Protein AF-A0A382HC73-F1 (afdb_monomer)

InterPro domains:
  IPR001694 NADH:ubiquinone oxidoreductase, subunit 1/F420H2 oxidoreductase subunit H [PF00146] (91-223)
  IPR001694 NADH:ubiquinone oxidoreductase, subunit 1/F420H2 oxidoreductase subunit H [PTHR11432] (95-223)
  IPR018086 NADH:ubiquinone oxidoreductase, subunit 1, conserved site [PS00667] (124-139)

Mean predicted aligned error: 10.86 Å

Foldseek 3Di:
DDPPDPPDDPVVVVVVVVVVVVVVVVCCVPPVVVVVVVVQVVDQADQFPNDGDRVVVVVVCVVPVVSCVRVVVVVCLDLVNLCCPPPFDVVVVVVVLVCVQVVQQVVQVVVVHQGQAPCPPHGNSCVSVVVVVVVVPDDDDADPPFQVVLLVVLVVLVSVLVRQLSQLDAPDVSSHNDDDPPSVVSNVVSLVCVLVSLQSNLVRNVDDVSNVVSVVVSVVSVD

pLDDT: mean 86.45, std 8.88, range [40.38, 97.25]

Sequence (223 aa):
MSVIAPKFRLSYLVKGITDNIFWIIVLLTLIGIPAIQIVLIYIDFPVIDGEIWNPFRVFDAMTHPERALPLVKNFMQTDLFKIVAFPGFGFAALIAAGTIFVERKLLAKLQLRVGPFYCGKVEGILQLMSDGLKLISKEIIIPAKADKPLFWAAPVLFAATAAAFVALIPVAPGMVIADIDLGLLAVFAVIGFFPIITIVSAWSANSKFPFIGGIRALYQMVS

Radius of gyration: 26.39 Å; Cα contacts (8 Å, |Δi|>4): 170; chains: 1; bounding box: 63×61×58 Å

Nearest PDB structures (foldseek):
  8qby-assembly1_H  TM=9.012E-01  e=8.092E-08  Paracoccus denitrificans PD1222
  7arb-assembly1_H  TM=9.074E-01  e=1.013E-07  Arabidopsis thaliana
  7zmb-assembly1_1  TM=9.086E-01  e=2.627E-07  Thermochaetoides thermophila DSM 1495
  7p7l-assembly1_H  TM=8.973E-01  e=4.603E-07  Escherichia coli BL21(DE3)
  7z7t-assembly1_H  TM=8.555E-01  e=3.478E-07  Escherichia coli str. K-12 substr. MC4100

Organism: NCBI:txid408172

Secondary structure (DSSP, 8-state):
---------HHHHHHHHHHHHHHHHHHIIIIIHHHHHHHHHHSPPPEETTEE--HHHHHHHHH-HHHHHHHHHHHHHSHHHHHHTSSSHHHHHHHHHHHHHHHHHHHHHHTTS--S-STTSSTTTTHHHHHHHHHHTS-----TTS-HHHHHHHHHHHHHHHHHHHHT---BTTB-SS--TTHHHHHHHHHTHHHHHHHHHHHHT-SHHHHHHHHHHHHHHH-

Solvent-accessible surface area (backbone atoms only — not comparable to full-atom values): 12559 Å² total; per-residue (Å²): 133,86,80,76,73,75,81,88,49,70,67,59,54,51,50,50,51,52,52,49,52,50,51,50,52,49,46,40,59,72,46,46,50,56,52,50,54,58,52,57,74,76,52,86,60,63,67,59,96,91,37,75,53,45,71,70,52,55,54,49,21,73,78,36,65,79,67,33,49,65,57,52,52,52,49,55,68,33,68,68,37,17,46,50,46,54,67,14,49,46,40,52,50,52,48,52,53,50,49,55,56,50,49,48,39,51,55,19,55,76,67,78,43,83,40,70,43,77,42,59,79,60,67,14,67,42,42,62,61,50,53,51,53,52,60,70,69,48,85,87,86,73,63,92,73,26,44,61,72,48,49,61,42,31,64,50,51,54,52,50,44,54,42,56,46,43,28,53,49,70,78,48,94,92,41,48,69,52,87,52,101,56,43,70,61,51,46,55,56,46,58,64,46,54,47,57,48,45,40,50,36,18,53,16,55,59,43,73,67,51,33,56,51,20,53,53,50,32,52,64,70,74,103

Structure (mmCIF, N/CA/C/O backbone):
data_AF-A0A382HC73-F1
#
_entry.id   AF-A0A382HC73-F1
#
loop_
_atom_site.group_PDB
_atom_site.id
_atom_site.type_symbol
_atom_site.label_atom_id
_atom_site.label_alt_id
_atom_site.label_comp_id
_atom_site.label_asym_id
_atom_site.label_entity_id
_atom_site.label_seq_id
_atom_site.pdbx_PDB_ins_code
_atom_site.Cartn_x
_atom_site.Cartn_y
_atom_site.Cartn_z
_atom_site.occupancy
_atom_site.B_iso_or_equiv
_atom_site.auth_seq_id
_atom_site.auth_comp_id
_atom_site.auth_asym_id
_atom_site.auth_atom_id
_atom_site.pdbx_PDB_model_num
ATOM 1 N N . MET A 1 1 ? -9.411 34.118 -35.728 1.00 40.38 1 MET A N 1
ATOM 2 C CA . MET A 1 1 ? -10.771 34.629 -35.456 1.00 40.38 1 MET A CA 1
ATOM 3 C C . MET A 1 1 ? -10.984 34.510 -33.951 1.00 40.38 1 MET A C 1
ATOM 5 O O . MET A 1 1 ? -11.055 33.399 -33.448 1.00 40.38 1 MET A O 1
ATOM 9 N N . SER A 1 2 ? -10.874 35.625 -33.223 1.00 42.06 2 SER A N 1
ATOM 10 C CA . SER A 1 2 ? -10.899 35.651 -31.753 1.00 42.06 2 SER A CA 1
ATOM 11 C C . SER A 1 2 ? -12.294 35.272 -31.260 1.00 42.06 2 SER A C 1
ATOM 13 O O . SER A 1 2 ? -13.257 35.990 -31.529 1.00 42.06 2 SER A O 1
ATOM 15 N N . VAL A 1 3 ? -12.411 34.127 -30.587 1.00 55.25 3 VAL A N 1
ATOM 16 C CA . VAL A 1 3 ? -13.634 33.739 -29.881 1.00 55.25 3 VAL A CA 1
ATOM 17 C C . VAL A 1 3 ? -13.715 34.639 -28.654 1.00 55.25 3 VAL A C 1
ATOM 19 O O . VAL A 1 3 ? -13.064 34.397 -27.642 1.00 55.25 3 VAL A O 1
ATOM 22 N N . ILE A 1 4 ? -14.454 35.740 -28.784 1.00 55.69 4 ILE A N 1
ATOM 23 C CA . ILE A 1 4 ? -14.758 36.654 -27.685 1.00 55.69 4 ILE A CA 1
ATOM 24 C C . ILE A 1 4 ? -15.459 35.823 -26.610 1.00 55.69 4 ILE A C 1
ATOM 26 O O . ILE A 1 4 ? -16.603 35.408 -26.794 1.00 55.69 4 ILE A O 1
ATOM 30 N N . ALA A 1 5 ? -14.766 35.559 -25.500 1.00 60.91 5 ALA A N 1
ATOM 31 C CA . ALA A 1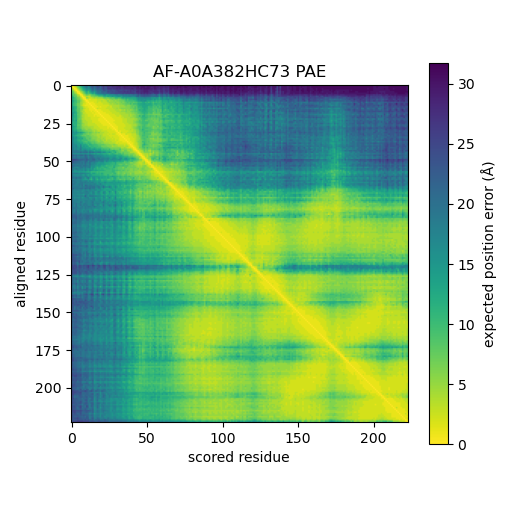 5 ? -15.388 34.976 -24.322 1.00 60.91 5 ALA A CA 1
ATOM 32 C C . ALA A 1 5 ? -16.596 35.855 -23.949 1.00 60.91 5 ALA A C 1
ATOM 34 O O . ALA A 1 5 ? -16.440 37.080 -23.847 1.00 60.91 5 ALA A O 1
ATOM 35 N N . PRO A 1 6 ? -17.807 35.288 -23.802 1.00 66.56 6 PRO A N 1
ATOM 36 C CA . PRO A 1 6 ? -18.981 36.077 -23.463 1.00 66.56 6 PRO A CA 1
ATOM 37 C C . PRO A 1 6 ? -18.686 36.849 -22.175 1.00 66.56 6 PRO A C 1
ATOM 39 O O . PRO A 1 6 ? -18.211 36.268 -21.201 1.00 66.56 6 PRO A O 1
ATOM 42 N N . LYS A 1 7 ? -18.910 38.174 -22.188 1.00 65.62 7 LYS A N 1
ATOM 43 C CA . LYS A 1 7 ? -18.673 39.054 -21.031 1.00 65.62 7 LYS A CA 1
ATOM 44 C C . LYS A 1 7 ? -19.305 38.416 -19.790 1.00 65.62 7 LYS A C 1
ATOM 46 O O . LYS A 1 7 ? -20.532 38.348 -19.710 1.00 65.62 7 LYS A O 1
ATOM 51 N N . PHE A 1 8 ? -18.481 37.948 -18.852 1.00 70.56 8 PHE A N 1
ATOM 52 C CA . PHE A 1 8 ? -18.941 37.339 -17.607 1.00 70.56 8 PHE A CA 1
ATOM 53 C C . PHE A 1 8 ? -19.836 38.337 -16.867 1.00 70.56 8 PHE A C 1
ATOM 55 O O . PHE A 1 8 ? -19.388 39.417 -16.482 1.00 70.56 8 PHE A O 1
ATOM 62 N N . ARG A 1 9 ? -21.119 38.001 -16.705 1.00 80.75 9 ARG A N 1
ATOM 63 C CA . ARG A 1 9 ? -22.052 38.788 -15.894 1.00 80.75 9 ARG A CA 1
ATOM 64 C C . ARG A 1 9 ? -22.435 37.970 -14.675 1.00 80.75 9 ARG A C 1
ATOM 66 O O . ARG A 1 9 ? -23.037 36.908 -14.816 1.00 80.75 9 ARG A O 1
ATOM 73 N N . LEU A 1 10 ? -22.150 38.515 -13.494 1.00 80.38 10 LEU A N 1
ATOM 74 C CA . LEU A 1 10 ? -22.467 37.900 -12.202 1.00 80.38 10 LEU A CA 1
ATOM 75 C C . LEU A 1 10 ? -23.941 37.466 -12.114 1.00 80.38 10 LEU A C 1
ATOM 77 O O . LEU A 1 10 ? -24.240 36.395 -11.608 1.00 80.38 10 LEU A O 1
ATOM 81 N N . SER A 1 11 ? -24.854 38.251 -12.692 1.00 83.25 11 SER A N 1
ATOM 82 C CA . SER A 1 11 ? -26.288 37.943 -12.720 1.00 83.25 11 SER A CA 1
ATOM 83 C C . SER A 1 11 ? -26.624 36.617 -13.423 1.00 83.25 11 SER A C 1
ATOM 85 O O . SER A 1 11 ? -27.464 35.873 -12.922 1.00 83.25 11 SER A O 1
ATOM 87 N N . TYR A 1 12 ? -25.947 36.269 -14.526 1.00 85.56 12 TYR A N 1
ATOM 88 C CA . TYR A 1 12 ? -26.179 34.990 -15.211 1.00 85.56 12 TYR A CA 1
ATOM 89 C C . TYR A 1 12 ? -25.604 33.805 -14.433 1.00 85.56 12 TYR A C 1
ATOM 91 O O . TYR A 1 12 ? -26.227 32.748 -14.406 1.00 85.56 12 TYR A O 1
ATOM 99 N N . LEU A 1 13 ? -24.460 33.988 -13.763 1.00 83.81 13 LEU A N 1
ATOM 100 C CA . LEU A 1 13 ? -23.900 32.976 -12.865 1.00 83.81 13 LEU A CA 1
ATOM 101 C C . LEU A 1 13 ? -24.862 32.700 -11.701 1.00 83.81 13 LEU A C 1
ATOM 103 O O . LEU A 1 13 ? -25.194 31.548 -11.447 1.00 83.81 13 LEU A O 1
ATOM 107 N N . VAL A 1 14 ? -25.336 33.753 -11.027 1.00 87.50 14 VAL A N 1
ATOM 108 C CA . VAL A 1 14 ? -26.259 33.626 -9.890 1.00 87.50 14 VAL A CA 1
ATOM 109 C C . VAL A 1 14 ? -27.553 32.947 -10.328 1.00 87.50 14 VAL A C 1
ATOM 111 O O . VAL A 1 14 ? -27.957 31.986 -9.683 1.00 87.50 14 VAL A O 1
ATOM 114 N N . LYS A 1 15 ? -28.138 33.366 -11.461 1.00 90.31 15 LYS A N 1
ATOM 115 C CA . LYS A 1 15 ? -29.335 32.728 -12.024 1.00 90.31 15 LYS A CA 1
ATOM 116 C C . LYS A 1 15 ? -29.108 31.245 -12.339 1.00 90.31 15 LYS A C 1
ATOM 118 O O . LYS A 1 15 ? -29.936 30.418 -11.978 1.00 90.31 15 LYS A O 1
ATOM 123 N N . GLY A 1 16 ? -27.984 30.901 -12.971 1.00 88.38 16 GLY A N 1
ATOM 124 C CA . GLY A 1 16 ? -27.653 29.513 -13.298 1.00 88.38 16 GLY A CA 1
ATOM 125 C C . GLY A 1 16 ? -27.448 28.641 -12.058 1.00 88.38 16 GLY A C 1
ATOM 126 O O . GLY A 1 16 ? -27.908 27.504 -12.026 1.00 88.38 16 GLY A O 1
ATOM 127 N N . ILE A 1 17 ? -26.814 29.174 -11.008 1.00 90.12 17 ILE A N 1
ATOM 128 C CA . ILE A 1 17 ? -26.664 28.472 -9.727 1.00 90.12 17 ILE A CA 1
ATOM 129 C C . ILE A 1 17 ? -28.032 28.258 -9.074 1.00 90.12 17 ILE A C 1
ATOM 131 O O . ILE A 1 17 ? -28.319 27.143 -8.648 1.00 90.12 17 ILE A O 1
ATOM 135 N N . THR A 1 18 ? -28.891 29.281 -9.021 1.00 90.56 18 THR A N 1
ATOM 136 C CA . THR A 1 18 ? -30.229 29.141 -8.428 1.00 90.56 18 THR A CA 1
ATOM 137 C C . THR A 1 18 ? -31.116 28.178 -9.212 1.00 90.56 18 THR A C 1
ATOM 139 O O . THR A 1 18 ? -31.778 27.353 -8.588 1.00 90.56 18 THR A O 1
ATOM 142 N N . ASP A 1 19 ? -31.082 28.214 -10.548 1.00 91.31 19 ASP A N 1
ATOM 143 C CA . ASP A 1 19 ? -31.838 27.278 -11.392 1.00 91.31 19 ASP A CA 1
ATOM 144 C C . ASP A 1 19 ? -31.338 25.841 -11.187 1.00 91.31 19 ASP A C 1
ATOM 146 O O . ASP A 1 19 ? -32.138 24.926 -11.000 1.00 91.31 19 ASP A O 1
ATOM 150 N N . ASN A 1 20 ? -30.019 25.626 -11.136 1.00 88.81 20 ASN A N 1
ATOM 151 C CA . ASN A 1 20 ? -29.453 24.301 -10.884 1.00 88.81 20 ASN A CA 1
ATOM 152 C C . ASN A 1 20 ? -29.800 23.779 -9.486 1.00 88.81 20 ASN A C 1
ATOM 154 O O . ASN A 1 20 ? -30.172 22.618 -9.352 1.00 88.81 20 ASN A O 1
ATOM 158 N N . ILE A 1 21 ? -29.716 24.617 -8.447 1.00 92.12 21 ILE A N 1
ATOM 159 C CA . ILE A 1 21 ? -30.105 24.234 -7.082 1.00 92.12 21 ILE A CA 1
ATOM 160 C C . ILE A 1 21 ? -31.590 23.868 -7.039 1.00 92.12 21 ILE A C 1
ATOM 162 O O . ILE A 1 21 ? -31.942 22.842 -6.460 1.00 92.12 21 ILE A O 1
ATOM 166 N N . PHE A 1 22 ? -32.451 24.662 -7.680 1.00 94.25 22 PHE A N 1
ATOM 167 C CA . PHE A 1 22 ? -33.879 24.372 -7.775 1.00 94.25 22 PHE A CA 1
ATOM 168 C C . PHE A 1 22 ? -34.126 23.006 -8.423 1.00 94.25 22 PHE A C 1
ATOM 170 O O . PHE A 1 22 ? -34.792 22.159 -7.830 1.00 94.25 22 PHE A O 1
ATOM 177 N N . TRP A 1 23 ? -33.529 22.747 -9.590 1.00 91.69 23 TRP A N 1
ATOM 178 C CA . TRP A 1 23 ? -33.686 21.467 -10.280 1.00 91.69 23 TRP A CA 1
ATOM 179 C C . TRP A 1 23 ? -33.103 20.288 -9.501 1.00 91.69 23 TRP A C 1
ATOM 181 O O . TRP A 1 23 ? -33.718 19.226 -9.480 1.00 91.69 23 TRP A O 1
ATOM 191 N N . ILE A 1 24 ? -31.971 20.463 -8.814 1.00 89.44 24 ILE A N 1
ATOM 192 C CA . ILE A 1 24 ? -31.400 19.432 -7.937 1.00 89.44 24 ILE A CA 1
ATOM 193 C C . ILE A 1 24 ? -32.374 19.099 -6.807 1.00 89.44 24 ILE A C 1
ATOM 195 O O . ILE A 1 24 ? -32.651 17.925 -6.582 1.00 89.44 24 ILE A O 1
ATOM 199 N N . ILE A 1 25 ? -32.926 20.104 -6.123 1.00 90.75 25 ILE A N 1
ATOM 200 C CA . ILE A 1 25 ? -33.880 19.890 -5.027 1.00 90.75 25 ILE A CA 1
ATOM 201 C C . ILE A 1 25 ? -35.137 19.185 -5.544 1.00 90.75 25 ILE A C 1
ATOM 203 O O . ILE A 1 25 ? -35.573 18.208 -4.936 1.00 90.75 25 ILE A O 1
ATOM 207 N N . VAL A 1 26 ? -35.692 19.636 -6.673 1.00 92.69 26 VAL A N 1
ATOM 208 C CA . VAL A 1 26 ? -36.894 19.057 -7.294 1.00 92.69 26 VAL A CA 1
ATOM 209 C C . VAL A 1 26 ? -36.661 17.608 -7.729 1.00 92.69 26 VAL A C 1
ATOM 211 O O . VAL A 1 26 ? -37.466 16.739 -7.409 1.00 92.69 26 VAL A O 1
ATOM 214 N N . LEU A 1 27 ? -35.548 17.311 -8.406 1.00 89.75 27 LEU A N 1
ATOM 215 C CA . LEU A 1 27 ? -35.215 15.948 -8.835 1.00 89.75 27 LEU A CA 1
ATOM 216 C C . LEU A 1 27 ? -34.936 15.025 -7.645 1.00 89.75 27 LEU A C 1
ATOM 218 O O . LEU A 1 27 ? -35.389 13.879 -7.628 1.00 89.75 27 LEU A O 1
ATOM 222 N N . LEU A 1 28 ? -34.227 15.517 -6.628 1.00 88.50 28 LEU A N 1
ATOM 223 C CA . LEU A 1 28 ? -33.936 14.744 -5.426 1.00 88.50 28 LEU A CA 1
ATOM 224 C C . LEU A 1 28 ? -35.223 14.406 -4.664 1.00 88.50 28 LEU A C 1
ATOM 226 O O . LEU A 1 28 ? -35.381 13.275 -4.218 1.00 88.50 28 LEU A O 1
ATOM 230 N N . THR A 1 29 ? -36.160 15.348 -4.547 1.00 88.25 29 THR A N 1
ATOM 231 C CA . THR A 1 29 ? -37.422 15.123 -3.823 1.00 88.25 29 THR A CA 1
ATOM 232 C C . THR A 1 29 ? -38.435 14.297 -4.610 1.00 88.25 29 THR A C 1
ATOM 234 O O . THR A 1 29 ? -39.044 13.406 -4.025 1.00 88.25 29 THR A O 1
ATOM 237 N N . LEU A 1 30 ? -38.608 14.540 -5.913 1.00 88.81 30 LEU A N 1
ATOM 238 C CA . LEU A 1 30 ? -39.604 13.829 -6.728 1.00 88.81 30 LEU A CA 1
ATOM 239 C C . LEU A 1 30 ? -39.153 12.442 -7.186 1.00 88.81 30 LEU A C 1
ATOM 241 O O . LEU A 1 30 ? -39.996 11.570 -7.370 1.00 88.81 30 LEU A O 1
ATOM 245 N N . ILE A 1 31 ? -37.854 12.237 -7.413 1.00 87.94 31 ILE A N 1
ATOM 246 C CA . ILE A 1 31 ? -37.329 10.981 -7.972 1.00 87.94 31 ILE A CA 1
ATOM 247 C C . ILE A 1 31 ? -36.371 10.313 -6.989 1.00 87.94 31 ILE A C 1
ATOM 249 O O . ILE A 1 31 ? -36.513 9.124 -6.716 1.00 87.94 31 ILE A O 1
ATOM 253 N N . GLY A 1 32 ? -35.429 11.069 -6.420 1.00 84.31 32 GLY A N 1
ATOM 254 C CA . GLY A 1 32 ? -34.400 10.529 -5.527 1.00 84.31 32 GLY A CA 1
ATOM 255 C C . GLY A 1 32 ? -34.971 9.862 -4.272 1.00 84.31 32 GLY A C 1
ATOM 256 O O . GLY A 1 32 ? -34.706 8.687 -4.028 1.00 84.31 32 GLY A O 1
ATOM 257 N N . ILE A 1 33 ? -35.783 10.584 -3.494 1.00 84.31 33 ILE A N 1
ATOM 258 C CA . ILE A 1 33 ? -36.366 10.070 -2.244 1.00 84.31 33 ILE A CA 1
ATOM 259 C C . ILE A 1 33 ? -37.292 8.868 -2.509 1.00 84.31 33 ILE A C 1
ATOM 261 O O . ILE A 1 33 ? -37.105 7.849 -1.841 1.00 84.31 33 ILE A O 1
ATOM 265 N N . PRO A 1 34 ? -38.231 8.902 -3.477 1.00 85.12 34 PRO A N 1
ATOM 266 C CA . PRO A 1 34 ? -39.071 7.742 -3.775 1.00 85.12 34 PRO A CA 1
ATOM 267 C C . PRO A 1 34 ? -38.276 6.527 -4.251 1.00 85.12 34 PRO A C 1
ATOM 269 O O . PRO A 1 34 ? -38.552 5.417 -3.807 1.00 85.12 34 PRO A O 1
ATOM 272 N N . ALA A 1 35 ? -37.257 6.719 -5.094 1.00 83.44 35 ALA A N 1
ATOM 273 C CA . ALA A 1 35 ? -36.398 5.625 -5.541 1.00 83.44 35 ALA A CA 1
ATOM 274 C C . ALA A 1 35 ? -35.645 4.979 -4.369 1.00 83.44 35 ALA A C 1
ATOM 276 O O . ALA A 1 35 ? -35.614 3.756 -4.263 1.00 83.44 35 ALA A O 1
ATOM 277 N N . ILE A 1 36 ? -35.102 5.788 -3.452 1.00 81.69 36 ILE A N 1
ATOM 278 C CA . ILE A 1 36 ? -34.457 5.290 -2.231 1.00 81.69 36 ILE A CA 1
ATOM 279 C C . ILE A 1 36 ? -35.461 4.500 -1.384 1.00 81.69 36 ILE A C 1
ATOM 281 O O . ILE A 1 36 ? -35.147 3.395 -0.962 1.00 81.69 36 ILE A O 1
ATOM 285 N N . GLN A 1 37 ? -36.679 5.007 -1.176 1.00 76.19 37 GLN A N 1
ATOM 286 C CA . GLN A 1 37 ? -37.709 4.300 -0.402 1.00 76.19 37 GLN A CA 1
ATOM 287 C C . GLN A 1 37 ? -38.113 2.962 -1.035 1.00 76.19 37 GLN A C 1
ATOM 289 O O . GLN A 1 37 ? -38.239 1.971 -0.324 1.00 76.19 37 GLN A O 1
ATOM 294 N N . ILE A 1 38 ? -38.253 2.899 -2.363 1.00 80.88 38 ILE A N 1
ATOM 295 C CA . ILE A 1 38 ? -38.540 1.645 -3.077 1.00 80.88 38 ILE A CA 1
ATOM 296 C C . ILE A 1 38 ? -37.403 0.639 -2.876 1.00 80.88 38 ILE A C 1
ATOM 298 O O . ILE A 1 38 ? -37.660 -0.524 -2.575 1.00 80.88 38 ILE A O 1
ATOM 302 N N . VAL A 1 39 ? -36.149 1.080 -2.997 1.00 76.75 39 VAL A N 1
ATOM 303 C CA . VAL A 1 39 ? -34.971 0.224 -2.786 1.00 76.75 39 VAL A CA 1
ATOM 304 C C . VAL A 1 39 ? -34.903 -0.279 -1.342 1.00 76.75 39 VAL A C 1
ATOM 306 O O . VAL A 1 39 ? -34.624 -1.452 -1.114 1.00 76.75 39 VAL A O 1
ATOM 309 N N . LEU A 1 40 ? -35.219 0.573 -0.367 1.00 75.50 40 LEU A N 1
ATOM 310 C CA . LEU A 1 40 ? -35.204 0.230 1.055 1.00 75.50 40 LEU A CA 1
ATOM 311 C C . LEU A 1 40 ? -36.266 -0.802 1.460 1.00 75.50 40 LEU A C 1
ATOM 313 O O . LEU A 1 40 ? -36.088 -1.455 2.480 1.00 75.50 40 LEU A O 1
ATOM 317 N N . ILE A 1 41 ? -37.342 -0.973 0.686 1.00 75.44 41 ILE A N 1
ATOM 318 C CA . ILE A 1 41 ? -38.347 -2.024 0.930 1.00 75.44 41 ILE A CA 1
ATOM 319 C C . ILE A 1 41 ? -37.819 -3.411 0.527 1.00 75.44 41 ILE A C 1
ATOM 321 O O . ILE A 1 41 ? -38.234 -4.411 1.102 1.00 75.44 41 ILE A O 1
ATOM 325 N N . TYR A 1 42 ? -36.911 -3.477 -0.450 1.00 76.75 42 TYR A N 1
ATOM 326 C CA . TYR A 1 42 ? -36.361 -4.736 -0.966 1.00 76.75 42 TYR A CA 1
ATOM 327 C C . TYR A 1 42 ? -35.068 -5.185 -0.271 1.00 76.75 42 TYR A C 1
ATOM 329 O O . TYR A 1 42 ? -34.618 -6.303 -0.512 1.00 76.75 42 TYR A O 1
ATOM 337 N N . ILE A 1 43 ? -34.446 -4.331 0.547 1.00 76.50 43 ILE A N 1
ATOM 338 C CA . ILE A 1 43 ? -33.199 -4.649 1.251 1.00 76.50 43 ILE A CA 1
ATOM 339 C C . ILE A 1 43 ? -33.522 -5.172 2.650 1.00 76.50 43 ILE A C 1
ATOM 341 O O . ILE A 1 43 ? -34.119 -4.466 3.459 1.00 76.50 43 ILE A O 1
ATOM 345 N N . ASP A 1 44 ? -33.047 -6.377 2.956 1.00 71.94 44 ASP A N 1
ATOM 346 C CA . ASP A 1 44 ? -33.051 -6.895 4.321 1.00 71.94 44 ASP A CA 1
ATOM 347 C C . ASP A 1 44 ? -32.021 -6.135 5.168 1.00 71.94 44 ASP A C 1
ATOM 349 O O . ASP A 1 44 ? -30.821 -6.118 4.873 1.00 71.94 44 ASP A O 1
ATOM 353 N N . PHE A 1 45 ? -32.491 -5.472 6.224 1.00 74.31 45 PHE A N 1
ATOM 354 C CA . PHE A 1 45 ? -31.624 -4.700 7.110 1.00 74.31 45 PHE A CA 1
ATOM 355 C C . PHE A 1 45 ? -30.881 -5.600 8.102 1.00 74.31 45 PHE A C 1
ATOM 357 O O . PHE A 1 45 ? -31.458 -6.561 8.622 1.00 74.31 45 PHE A O 1
ATOM 364 N N . PRO A 1 46 ? -29.621 -5.270 8.438 1.00 74.12 46 PRO A N 1
ATOM 365 C CA . PRO A 1 46 ? -28.886 -6.011 9.448 1.00 74.12 46 PRO A CA 1
ATOM 366 C C . PRO A 1 46 ? -29.546 -5.841 10.823 1.00 74.12 46 PRO A C 1
ATOM 368 O O . PRO A 1 46 ? -29.894 -4.731 11.237 1.00 74.12 46 PRO A O 1
ATOM 371 N N . VAL A 1 47 ? -29.697 -6.955 11.541 1.00 74.88 47 VAL A N 1
ATOM 372 C CA . VAL A 1 47 ? -30.149 -6.967 12.936 1.00 74.88 47 VAL A CA 1
ATOM 373 C C . VAL A 1 47 ? -28.917 -6.927 13.830 1.00 74.88 47 VAL A C 1
ATOM 375 O O . VAL A 1 47 ? -28.087 -7.833 13.795 1.00 74.88 47 VAL A O 1
ATOM 378 N N . ILE A 1 48 ? -28.782 -5.867 14.619 1.00 71.81 48 ILE A N 1
ATOM 379 C CA . ILE A 1 48 ? -27.650 -5.649 15.526 1.00 71.81 48 ILE A CA 1
ATOM 380 C C . ILE A 1 48 ? -28.239 -5.445 16.923 1.00 71.81 48 ILE A C 1
ATOM 382 O O . ILE A 1 48 ? -29.103 -4.588 17.096 1.00 71.81 48 ILE A O 1
ATOM 386 N N . ASP A 1 49 ? -27.806 -6.254 17.894 1.00 68.25 49 ASP A N 1
ATOM 387 C CA . ASP A 1 49 ? -28.326 -6.284 19.274 1.00 68.25 49 ASP A CA 1
ATOM 388 C C . ASP A 1 49 ? -29.854 -6.471 19.374 1.00 68.25 49 ASP A C 1
ATOM 390 O O . ASP A 1 49 ? -30.528 -5.882 20.215 1.00 68.25 49 ASP A O 1
ATOM 394 N N . GLY A 1 50 ? -30.422 -7.311 18.499 1.00 73.25 50 GLY A N 1
ATOM 395 C CA . GLY A 1 50 ? -31.861 -7.612 18.481 1.00 73.25 50 GLY A CA 1
ATOM 396 C C . GLY A 1 50 ? -32.730 -6.513 17.860 1.00 73.25 50 GLY A C 1
ATOM 397 O O . GLY A 1 50 ? -33.952 -6.647 17.813 1.00 73.25 50 GLY A O 1
ATOM 398 N N . GLU A 1 51 ? -32.116 -5.450 17.340 1.00 75.62 51 GLU A N 1
ATOM 399 C CA . GLU A 1 51 ? -32.795 -4.335 16.697 1.00 75.62 51 GLU A CA 1
ATOM 400 C C . GLU A 1 51 ? -32.543 -4.294 15.187 1.00 75.62 51 GLU A C 1
ATOM 402 O O . GLU A 1 51 ? -31.415 -4.442 14.720 1.00 75.62 51 GLU A O 1
ATOM 407 N N . ILE A 1 52 ? -33.606 -4.051 14.412 1.00 76.19 52 ILE A N 1
ATOM 408 C CA . ILE A 1 52 ? -33.518 -3.860 12.959 1.00 76.19 52 ILE A CA 1
ATOM 409 C C . ILE A 1 52 ? -32.967 -2.457 12.679 1.00 76.19 52 ILE A C 1
ATOM 411 O O . ILE A 1 52 ? -33.540 -1.459 13.138 1.00 76.19 52 ILE A O 1
ATOM 415 N N . TRP A 1 53 ? -31.871 -2.373 11.923 1.00 71.19 53 TRP A N 1
ATOM 416 C CA . TRP A 1 53 ? -31.244 -1.104 11.552 1.00 71.19 53 TRP A CA 1
ATOM 417 C C . TRP A 1 53 ? -31.791 -0.541 10.246 1.00 71.19 53 TRP A C 1
ATOM 419 O O . TRP A 1 53 ? -31.175 -0.627 9.187 1.00 71.19 53 TRP A O 1
ATOM 429 N N . ASN A 1 54 ? -32.948 0.108 10.354 1.00 78.19 54 ASN A N 1
ATOM 430 C CA . ASN A 1 54 ? -33.520 0.895 9.264 1.00 78.19 54 ASN A CA 1
ATOM 431 C C . ASN A 1 54 ? -32.784 2.247 9.135 1.00 78.19 54 ASN A C 1
ATOM 433 O O . ASN A 1 54 ? -32.294 2.772 10.141 1.00 78.19 54 ASN A O 1
ATOM 437 N N . PRO A 1 55 ? -32.785 2.903 7.958 1.00 73.06 55 PRO A N 1
ATOM 438 C CA . PRO A 1 55 ? -32.135 4.205 7.766 1.00 73.06 55 PRO A CA 1
ATOM 439 C C . PRO A 1 55 ? -32.601 5.272 8.757 1.00 73.06 55 PRO A C 1
ATOM 441 O O . PRO A 1 55 ? -31.806 6.079 9.220 1.00 73.06 55 PRO A O 1
ATOM 444 N N . PHE A 1 56 ? -33.873 5.237 9.155 1.00 74.88 56 PHE A N 1
ATOM 445 C CA . PHE A 1 56 ? -34.423 6.139 10.168 1.00 74.88 56 PHE A CA 1
ATOM 446 C C . PHE A 1 56 ? -33.753 5.989 11.541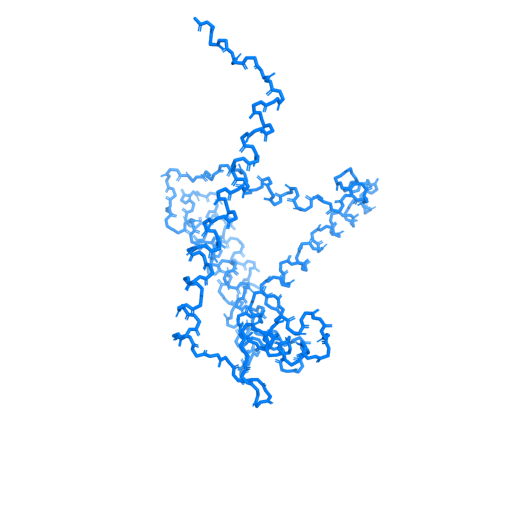 1.00 74.88 56 PHE A C 1
ATOM 448 O O . PHE A 1 56 ? -33.541 6.985 12.224 1.00 74.88 56 PHE A O 1
ATOM 455 N N . ARG A 1 57 ? -33.358 4.770 11.928 1.00 73.44 57 ARG A N 1
ATOM 456 C CA . ARG A 1 57 ? -32.593 4.534 13.161 1.00 73.44 57 ARG A CA 1
ATOM 457 C C . ARG A 1 57 ? -31.128 4.927 13.029 1.00 73.44 57 ARG A C 1
ATOM 459 O O . ARG A 1 57 ? -30.539 5.367 14.006 1.00 73.44 57 ARG A O 1
ATOM 466 N N . VAL A 1 58 ? -30.554 4.836 11.830 1.00 74.19 58 VAL A N 1
ATOM 467 C CA . VAL A 1 58 ? -29.223 5.405 11.560 1.00 74.19 58 VAL A CA 1
ATOM 468 C C . VAL A 1 58 ? -29.251 6.923 11.750 1.00 74.19 58 VAL A C 1
ATOM 470 O O . VAL A 1 58 ? -28.359 7.465 12.394 1.00 74.19 58 VAL A O 1
ATOM 473 N N . PHE A 1 59 ? -30.298 7.605 11.273 1.00 74.19 59 PHE A N 1
ATOM 474 C CA . PHE A 1 59 ? -30.477 9.040 11.518 1.00 74.19 59 PHE A CA 1
ATOM 475 C C . PHE A 1 59 ? -30.698 9.365 13.003 1.00 74.19 59 PHE A C 1
ATOM 477 O O . PHE A 1 59 ? -30.097 10.311 13.502 1.00 74.19 59 PHE A O 1
ATOM 484 N N . ASP A 1 60 ? -31.477 8.560 13.731 1.00 77.69 60 ASP A N 1
ATOM 485 C CA . ASP A 1 60 ? -31.633 8.699 15.189 1.00 77.69 60 ASP A CA 1
ATOM 486 C C . ASP A 1 60 ? -30.301 8.497 15.943 1.00 77.69 60 ASP A C 1
ATOM 488 O O . ASP A 1 60 ? -29.981 9.212 16.895 1.00 77.69 60 ASP A O 1
ATOM 492 N N . ALA A 1 61 ? -29.453 7.586 15.462 1.00 78.44 61 ALA A N 1
ATOM 493 C CA . ALA A 1 61 ? -28.109 7.374 15.989 1.00 78.44 61 ALA A CA 1
ATOM 494 C C . ALA A 1 61 ? -27.152 8.554 15.711 1.00 78.44 61 ALA A C 1
ATOM 496 O O . ALA A 1 61 ? -26.180 8.730 16.445 1.00 78.44 61 ALA A O 1
ATOM 497 N N . MET A 1 62 ? -27.426 9.400 14.706 1.00 75.62 62 MET A N 1
ATOM 498 C CA . MET A 1 62 ? -26.671 10.646 14.492 1.00 75.62 62 MET A CA 1
ATOM 499 C C . MET A 1 62 ? -26.997 11.708 15.550 1.00 75.62 62 MET A C 1
ATOM 501 O O . MET A 1 62 ? -26.139 12.527 15.875 1.00 75.62 62 MET A O 1
ATOM 505 N N . THR A 1 63 ? -28.217 11.699 16.093 1.00 79.75 63 THR A N 1
ATOM 506 C CA . THR A 1 63 ? -28.650 12.612 17.164 1.00 79.75 63 THR A CA 1
ATOM 507 C C . THR A 1 63 ? -28.381 12.063 18.566 1.00 79.75 63 THR A C 1
ATOM 509 O O . THR A 1 63 ? -28.191 12.842 19.501 1.00 79.75 63 THR A O 1
ATOM 512 N N . HIS A 1 64 ? -28.303 10.738 18.721 1.00 80.44 64 HIS A N 1
ATOM 513 C CA . HIS A 1 64 ? -28.003 10.058 19.981 1.00 80.44 64 HIS A CA 1
ATOM 514 C C . HIS A 1 64 ? -26.780 9.132 19.835 1.00 80.44 64 HIS A C 1
ATOM 516 O O . HIS A 1 64 ? -26.929 7.974 19.433 1.00 80.44 64 HIS A O 1
ATOM 522 N N . PRO A 1 65 ? -25.567 9.594 20.206 1.00 74.00 65 PRO A N 1
ATOM 523 C CA . PRO A 1 65 ? -24.324 8.860 19.947 1.00 74.00 65 PRO A CA 1
ATOM 524 C C . PRO A 1 65 ? -24.232 7.519 20.690 1.00 74.00 65 PRO A C 1
ATOM 526 O O . PRO A 1 65 ? -23.508 6.624 20.261 1.00 74.00 65 PRO A O 1
ATOM 529 N N . GLU A 1 66 ? -24.988 7.340 21.774 1.00 78.69 66 GLU A N 1
ATOM 530 C CA . GLU A 1 66 ? -25.018 6.089 22.539 1.00 78.69 66 GLU A CA 1
ATOM 531 C C . GLU A 1 66 ? -25.625 4.930 21.738 1.00 78.69 66 GLU A C 1
ATOM 533 O O . GLU A 1 66 ? -25.144 3.800 21.820 1.00 78.69 66 GLU A O 1
ATOM 538 N N . ARG A 1 67 ? -26.622 5.212 20.889 1.00 75.56 67 ARG A N 1
ATOM 539 C CA . ARG A 1 67 ? -27.233 4.208 20.006 1.00 75.56 67 ARG A CA 1
ATOM 540 C C . ARG A 1 67 ? -26.336 3.845 18.828 1.00 75.56 67 ARG A C 1
ATOM 542 O O . ARG A 1 67 ? -26.464 2.753 18.291 1.00 75.56 67 ARG A O 1
ATOM 549 N N . ALA A 1 68 ? -25.395 4.712 18.451 1.00 76.06 68 ALA A N 1
ATOM 550 C CA . ALA A 1 68 ? -24.458 4.448 17.361 1.00 76.06 68 ALA A CA 1
ATOM 551 C C . ALA A 1 68 ? -23.373 3.417 17.731 1.00 76.06 68 ALA A C 1
ATOM 553 O O . ALA A 1 68 ? -22.820 2.764 16.847 1.00 76.06 68 ALA A O 1
ATOM 554 N N . LEU A 1 69 ? -23.065 3.246 19.022 1.00 78.25 69 LEU A N 1
ATOM 555 C CA . LEU A 1 69 ? -22.001 2.357 19.508 1.00 78.25 69 LEU A CA 1
ATOM 556 C C . LEU A 1 69 ? -22.075 0.906 18.988 1.00 78.25 69 LEU A C 1
ATOM 558 O O . LEU A 1 69 ? -21.049 0.420 18.506 1.00 78.25 69 LEU A O 1
ATOM 562 N N . PRO A 1 70 ? -23.212 0.189 19.063 1.00 80.19 70 PRO A N 1
ATOM 563 C CA . PRO A 1 70 ? -23.301 -1.185 18.563 1.00 80.19 70 PRO A CA 1
ATOM 564 C C . PRO A 1 70 ? -23.149 -1.277 17.039 1.00 80.19 70 PRO A C 1
ATOM 566 O O . PRO A 1 70 ? -22.482 -2.184 16.540 1.00 80.19 70 PRO A O 1
ATOM 569 N N . LEU A 1 71 ? -23.662 -0.291 16.296 1.00 77.88 71 LEU A N 1
ATOM 570 C CA . LEU A 1 71 ? -23.468 -0.208 14.848 1.00 77.88 71 LEU A CA 1
ATOM 571 C C . LEU A 1 71 ? -21.990 -0.011 14.493 1.00 77.88 71 LEU A C 1
ATOM 573 O O . LEU A 1 71 ? -21.461 -0.708 13.630 1.00 77.88 71 LEU A O 1
ATOM 577 N N . VAL A 1 72 ? -21.300 0.885 15.201 1.00 78.50 72 VAL A N 1
ATOM 578 C CA . VAL A 1 72 ? -19.866 1.127 15.003 1.00 78.50 72 VAL A CA 1
ATOM 579 C C . VAL A 1 72 ? -19.043 -0.112 15.365 1.00 78.50 72 VAL A C 1
ATOM 581 O O . VAL A 1 72 ? -18.129 -0.468 14.626 1.00 78.50 72 VAL A O 1
ATOM 584 N N . LYS A 1 73 ? -19.370 -0.815 16.456 1.00 80.81 73 LYS A N 1
ATOM 585 C CA . LYS A 1 73 ? -18.675 -2.052 16.854 1.00 80.81 73 LYS A CA 1
ATOM 586 C C . LYS A 1 73 ? -18.826 -3.167 15.820 1.00 80.81 73 LYS A C 1
ATOM 588 O O . LYS A 1 73 ? -17.821 -3.769 15.452 1.00 80.81 73 LYS A O 1
ATOM 593 N N . ASN A 1 74 ? -20.030 -3.396 15.301 1.00 81.19 74 ASN A N 1
ATOM 594 C CA . ASN A 1 74 ? -20.245 -4.398 14.255 1.00 81.19 74 ASN A CA 1
ATOM 595 C C . ASN A 1 74 ? -19.594 -4.007 12.928 1.00 81.19 74 ASN A C 1
ATOM 597 O O . ASN A 1 74 ? -18.989 -4.848 12.262 1.00 81.19 74 ASN A O 1
ATOM 601 N N . PHE A 1 75 ? -19.631 -2.721 12.575 1.00 81.31 75 PHE A N 1
ATOM 602 C CA . PHE A 1 75 ? -18.902 -2.223 11.415 1.00 81.31 75 PHE A CA 1
ATOM 603 C C . PHE A 1 75 ? -17.397 -2.483 11.550 1.00 81.31 75 PHE A C 1
ATOM 605 O O . PHE A 1 75 ? -16.785 -2.999 10.621 1.00 81.31 75 PHE A O 1
ATOM 612 N N . MET A 1 76 ? -16.813 -2.225 12.726 1.00 81.25 76 MET A N 1
ATOM 613 C CA . MET A 1 76 ? -15.397 -2.505 12.990 1.00 81.25 76 MET A CA 1
ATOM 614 C C . MET A 1 76 ? -15.046 -3.99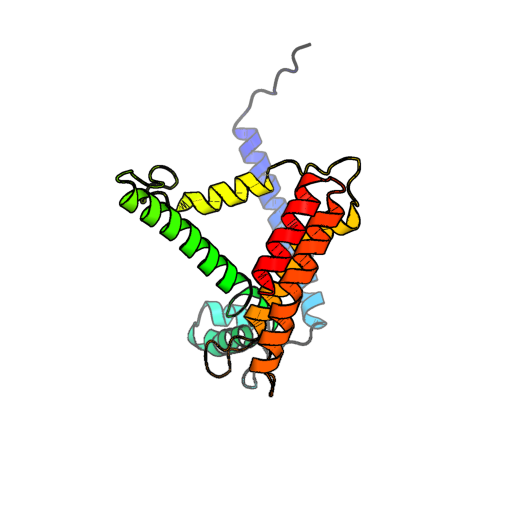9 12.941 1.00 81.25 76 MET A C 1
ATOM 616 O O . MET A 1 76 ? -13.918 -4.356 12.608 1.00 81.25 76 MET A O 1
ATOM 620 N N . GLN A 1 77 ? -15.988 -4.882 13.274 1.00 81.12 77 GLN A N 1
ATOM 621 C CA . GLN A 1 77 ? -15.767 -6.331 13.247 1.00 81.12 77 GLN A CA 1
ATOM 622 C C . GLN A 1 77 ? -15.931 -6.953 11.857 1.00 81.12 77 GLN A C 1
ATOM 624 O O . GLN A 1 77 ? -15.474 -8.076 11.648 1.00 81.12 77 GLN A O 1
ATOM 629 N N . THR A 1 78 ? -16.538 -6.232 10.914 1.00 85.31 78 THR A N 1
ATOM 630 C CA . THR A 1 78 ? -16.760 -6.707 9.545 1.00 85.31 78 THR A CA 1
ATOM 631 C C . THR A 1 78 ? -15.426 -6.922 8.819 1.00 85.31 78 THR A C 1
ATOM 633 O O . THR A 1 78 ? -14.527 -6.081 8.900 1.00 85.31 78 THR A O 1
ATOM 636 N N . ASP A 1 79 ? -15.311 -8.000 8.038 1.00 83.81 79 ASP A N 1
ATOM 637 C CA . ASP A 1 79 ? -14.081 -8.342 7.302 1.00 83.81 79 ASP A CA 1
ATOM 638 C C . ASP A 1 79 ? -13.615 -7.213 6.375 1.00 83.81 79 ASP A C 1
ATOM 640 O O . ASP A 1 79 ? -12.425 -6.910 6.297 1.00 83.81 79 ASP A O 1
ATOM 644 N N . LEU A 1 80 ? -14.560 -6.517 5.733 1.00 84.44 80 LEU A N 1
ATOM 645 C CA . LEU A 1 80 ? -14.268 -5.364 4.883 1.00 84.44 80 LEU A CA 1
ATOM 646 C C . LEU A 1 80 ? -13.554 -4.246 5.656 1.00 84.44 80 LEU A C 1
ATOM 648 O O . LEU A 1 80 ? -12.567 -3.695 5.168 1.00 84.44 80 LEU A O 1
ATOM 652 N N . PHE A 1 81 ? -14.026 -3.917 6.862 1.00 85.56 81 PHE A N 1
ATOM 653 C CA . PHE A 1 81 ? -13.387 -2.898 7.691 1.00 85.56 81 PHE A CA 1
ATOM 654 C C . PHE A 1 81 ? -11.997 -3.346 8.127 1.00 85.56 81 PHE A C 1
ATOM 656 O O . PHE A 1 81 ? -11.045 -2.570 8.033 1.00 85.56 81 PHE A O 1
ATOM 663 N N . LYS A 1 82 ? -11.865 -4.607 8.550 1.00 85.69 82 LYS A N 1
ATOM 664 C CA . LYS A 1 82 ? -10.579 -5.155 8.978 1.00 85.69 82 LYS A CA 1
ATOM 665 C C . LYS A 1 82 ? -9.545 -5.097 7.858 1.00 85.69 82 LYS A C 1
ATOM 667 O O . LYS A 1 82 ? -8.427 -4.656 8.103 1.00 85.69 82 LYS A O 1
ATOM 672 N N . ILE A 1 83 ? -9.924 -5.467 6.631 1.00 85.31 83 ILE A N 1
ATOM 673 C CA . ILE A 1 83 ? -9.047 -5.465 5.449 1.00 85.31 83 ILE A CA 1
ATOM 674 C C . ILE A 1 83 ? -8.685 -4.044 5.003 1.00 85.31 83 ILE A C 1
ATOM 676 O O . ILE A 1 83 ? -7.525 -3.778 4.686 1.00 85.31 83 ILE A O 1
ATOM 680 N N . VAL A 1 84 ? -9.658 -3.131 4.946 1.00 85.81 84 VAL A N 1
ATOM 681 C CA . VAL A 1 84 ? -9.452 -1.792 4.370 1.00 85.81 84 VAL A CA 1
ATOM 682 C C . VAL A 1 84 ? -8.860 -0.820 5.383 1.00 85.81 84 VAL A C 1
ATOM 684 O O . VAL A 1 84 ? -7.938 -0.083 5.045 1.00 85.81 84 VAL A O 1
ATOM 687 N N . ALA A 1 85 ? -9.381 -0.799 6.608 1.00 85.44 85 ALA A N 1
ATOM 688 C CA . ALA A 1 85 ? -9.048 0.205 7.609 1.00 85.44 85 ALA A CA 1
ATOM 689 C C . ALA A 1 85 ? -8.010 -0.310 8.608 1.00 85.44 85 ALA A C 1
ATOM 691 O O . ALA A 1 85 ? -6.855 0.104 8.540 1.00 85.44 85 ALA A O 1
ATOM 692 N N . PHE A 1 86 ? -8.402 -1.194 9.529 1.00 83.25 86 PHE A N 1
ATOM 693 C CA . PHE A 1 86 ? -7.554 -1.645 10.634 1.00 83.25 86 PHE A CA 1
ATOM 694 C C . PHE A 1 86 ? -7.918 -3.075 11.058 1.00 83.25 86 PHE A C 1
ATOM 696 O O . PHE A 1 86 ? -9.084 -3.307 11.383 1.00 83.25 86 PHE A O 1
ATOM 703 N N . PRO A 1 87 ? -6.965 -4.026 11.119 1.00 83.00 87 PRO A N 1
ATOM 704 C CA . PRO A 1 87 ? -5.504 -3.865 11.020 1.00 83.00 87 PRO A CA 1
ATOM 705 C C . PRO A 1 87 ? -4.912 -3.901 9.596 1.00 83.00 87 PRO A C 1
ATOM 707 O O . PRO A 1 87 ? -3.694 -3.899 9.453 1.00 83.00 87 PRO A O 1
ATOM 710 N N . GLY A 1 88 ? -5.742 -3.961 8.553 1.00 85.38 88 GLY A N 1
ATOM 711 C CA . GLY A 1 88 ? -5.335 -4.287 7.186 1.00 85.38 88 GLY A CA 1
ATOM 712 C C . GLY A 1 88 ? -4.547 -3.230 6.408 1.00 85.38 88 GLY A C 1
ATOM 713 O O . GLY A 1 88 ? -3.710 -2.495 6.931 1.00 85.38 88 GLY A O 1
ATOM 714 N N . PHE A 1 89 ? -4.780 -3.188 5.096 1.00 84.88 89 PHE A N 1
ATOM 715 C CA . PHE A 1 89 ? -3.919 -2.481 4.150 1.00 84.88 89 PHE A CA 1
ATOM 716 C C . PHE A 1 89 ? -3.852 -0.971 4.404 1.00 84.88 89 PHE A C 1
ATOM 718 O O . PHE A 1 89 ? -2.771 -0.394 4.315 1.00 84.88 89 PHE A O 1
ATOM 725 N N . GLY A 1 90 ? -4.970 -0.322 4.751 1.00 87.88 90 GLY A N 1
ATOM 726 C CA . GLY A 1 90 ? -4.993 1.117 5.029 1.00 87.88 90 GLY A CA 1
ATOM 727 C C . GLY A 1 90 ? -4.118 1.495 6.221 1.00 87.88 90 GLY A C 1
ATOM 728 O O . GLY A 1 90 ? -3.310 2.420 6.125 1.00 87.88 90 GLY A O 1
ATOM 729 N N . PHE A 1 91 ? -4.208 0.742 7.317 1.00 89.19 91 PHE A N 1
ATOM 730 C CA . PHE A 1 91 ? -3.345 0.928 8.479 1.00 89.19 91 PHE A CA 1
ATOM 731 C C . PHE A 1 91 ? -1.867 0.704 8.141 1.00 89.19 91 PHE A C 1
ATOM 733 O O . PHE A 1 91 ? -1.030 1.554 8.453 1.00 89.19 91 PHE A O 1
ATOM 740 N N . ALA A 1 92 ? -1.543 -0.383 7.436 1.00 90.31 92 ALA A N 1
ATOM 741 C CA . ALA A 1 92 ? -0.176 -0.657 7.001 1.00 90.31 92 ALA A CA 1
ATOM 742 C C . ALA A 1 92 ? 0.379 0.449 6.085 1.00 90.31 92 ALA A C 1
ATOM 744 O O . ALA A 1 92 ? 1.522 0.878 6.251 1.00 90.31 92 ALA A O 1
ATOM 745 N N . ALA A 1 93 ? -0.436 0.965 5.162 1.00 89.19 93 ALA A N 1
ATOM 746 C CA . ALA A 1 93 ? -0.067 2.066 4.282 1.00 89.19 93 ALA A CA 1
ATOM 747 C C . ALA A 1 93 ? 0.184 3.367 5.059 1.00 89.19 93 ALA A C 1
ATOM 749 O O . ALA A 1 93 ? 1.143 4.073 4.751 1.00 89.19 93 ALA A O 1
ATOM 750 N N . LEU A 1 94 ? -0.619 3.669 6.087 1.00 90.19 94 LEU A N 1
ATOM 751 C CA . LEU A 1 94 ? -0.418 4.830 6.963 1.00 90.19 94 LEU A CA 1
ATOM 752 C C . LEU A 1 94 ? 0.850 4.710 7.819 1.00 90.19 94 LEU A C 1
ATOM 754 O O . LEU A 1 94 ? 1.566 5.698 7.994 1.00 90.19 94 LEU A O 1
ATOM 758 N N . ILE A 1 95 ? 1.169 3.512 8.315 1.00 91.62 95 ILE A N 1
ATOM 759 C CA . ILE A 1 95 ? 2.441 3.270 9.006 1.00 91.62 95 ILE A CA 1
ATOM 760 C C . ILE A 1 95 ? 3.607 3.455 8.039 1.00 91.62 95 ILE A C 1
ATOM 762 O O . ILE A 1 95 ? 4.530 4.205 8.344 1.00 91.62 95 ILE A O 1
ATOM 766 N N . ALA A 1 96 ? 3.562 2.825 6.863 1.00 90.75 96 ALA A N 1
ATOM 767 C CA . ALA A 1 96 ? 4.617 2.948 5.859 1.00 90.75 96 ALA A CA 1
ATOM 768 C C . ALA A 1 96 ? 4.838 4.416 5.460 1.00 90.75 96 ALA A C 1
ATOM 770 O O . ALA A 1 96 ? 5.969 4.899 5.421 1.00 90.75 96 ALA A O 1
ATOM 771 N N . ALA A 1 97 ? 3.744 5.147 5.251 1.00 90.81 97 ALA A N 1
ATOM 772 C CA . ALA A 1 97 ? 3.716 6.583 5.030 1.00 90.81 97 ALA A CA 1
ATOM 773 C C . ALA A 1 97 ? 4.451 7.373 6.129 1.00 90.81 97 ALA A C 1
ATOM 775 O O . ALA A 1 97 ? 5.337 8.184 5.837 1.00 90.81 97 ALA A O 1
ATOM 776 N N . GLY A 1 98 ? 4.103 7.118 7.392 1.00 91.94 98 GLY A N 1
ATOM 777 C CA . GLY A 1 98 ? 4.748 7.738 8.547 1.00 91.94 98 GLY A CA 1
ATOM 778 C C . GLY A 1 98 ? 6.239 7.415 8.622 1.00 91.94 98 GLY A C 1
ATOM 779 O O . GLY A 1 98 ? 7.056 8.323 8.787 1.00 91.94 98 GLY A O 1
ATOM 780 N N . THR A 1 99 ? 6.609 6.149 8.419 1.00 93.44 99 THR A N 1
ATOM 781 C CA . THR A 1 99 ? 8.003 5.695 8.438 1.00 93.44 99 THR A CA 1
ATOM 782 C C . THR A 1 99 ? 8.833 6.381 7.357 1.00 93.44 99 THR A C 1
ATOM 784 O O . THR A 1 99 ? 9.906 6.883 7.674 1.00 93.44 99 THR A O 1
ATOM 787 N N . ILE A 1 100 ? 8.328 6.516 6.124 1.00 93.38 100 ILE A N 1
ATOM 788 C CA . ILE A 1 100 ? 9.027 7.234 5.038 1.00 93.38 100 ILE A CA 1
ATOM 789 C C . ILE A 1 100 ? 9.299 8.694 5.429 1.00 93.38 100 ILE A C 1
ATOM 791 O O . ILE A 1 100 ? 10.380 9.236 5.179 1.00 93.38 100 ILE A O 1
ATOM 795 N N . PHE A 1 101 ? 8.315 9.365 6.032 1.00 92.12 101 PHE A N 1
ATOM 796 C CA . PHE A 1 101 ? 8.471 10.755 6.456 1.00 92.12 101 PHE A CA 1
ATOM 797 C C . PHE A 1 101 ? 9.510 10.901 7.577 1.00 92.12 101 PHE A C 1
ATOM 799 O O . PHE A 1 101 ? 10.382 11.776 7.508 1.00 92.12 101 PHE A O 1
ATOM 806 N N . VAL A 1 102 ? 9.444 10.024 8.582 1.00 93.31 102 VAL A N 1
ATOM 807 C CA . VAL A 1 102 ? 10.396 9.987 9.699 1.00 93.31 102 VAL A CA 1
ATOM 808 C C . VAL A 1 102 ? 11.801 9.664 9.204 1.00 93.31 102 VAL A C 1
ATOM 810 O O . VAL A 1 102 ? 12.738 10.372 9.564 1.00 93.31 102 VAL A O 1
ATOM 813 N N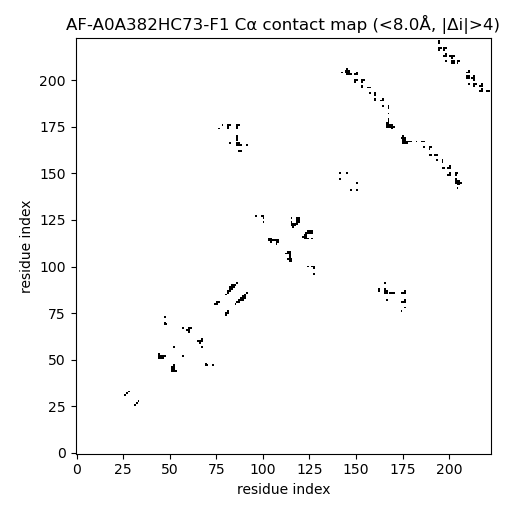 . GLU A 1 103 ? 11.952 8.667 8.334 1.00 94.69 103 GLU A N 1
ATOM 814 C CA . GLU A 1 103 ? 13.226 8.260 7.742 1.00 94.69 103 GLU A CA 1
ATOM 815 C C . GLU A 1 103 ? 13.909 9.440 7.044 1.00 94.69 103 GLU A C 1
ATOM 817 O O . GLU A 1 103 ? 15.071 9.738 7.321 1.00 94.69 103 GLU A O 1
ATOM 822 N N . ARG A 1 104 ? 13.180 10.195 6.212 1.00 93.31 104 ARG A N 1
ATOM 823 C CA . ARG A 1 104 ? 13.739 11.381 5.540 1.00 93.31 104 ARG A CA 1
ATOM 824 C C . ARG A 1 104 ? 14.239 12.432 6.523 1.00 93.31 104 ARG A C 1
ATOM 826 O O . ARG A 1 104 ? 15.296 13.021 6.296 1.00 93.31 104 ARG A O 1
ATOM 833 N N . LYS A 1 105 ? 13.494 12.693 7.600 1.00 92.25 105 LYS A N 1
ATOM 834 C CA . LYS A 1 105 ? 13.917 13.649 8.634 1.00 92.25 105 LYS A CA 1
ATOM 835 C C . LYS A 1 105 ? 15.105 13.134 9.435 1.00 92.25 105 LYS A C 1
ATOM 837 O O . LYS A 1 105 ? 16.008 13.912 9.729 1.00 92.25 105 LYS A O 1
ATOM 842 N N . LEU A 1 106 ? 15.118 11.849 9.767 1.00 94.81 106 LEU A N 1
ATOM 843 C CA . LEU A 1 106 ? 16.202 11.212 10.502 1.00 94.81 106 LEU A CA 1
ATOM 844 C C . LEU A 1 106 ? 17.501 11.239 9.689 1.00 94.81 106 LEU A C 1
ATOM 846 O O . LEU A 1 106 ? 18.509 11.738 10.180 1.00 94.81 106 LEU A O 1
ATOM 850 N N . LEU A 1 107 ? 17.460 10.823 8.421 1.00 95.44 107 LEU A N 1
ATOM 851 C CA . LEU A 1 107 ? 18.609 10.876 7.514 1.00 95.44 107 LEU A CA 1
ATOM 852 C C . LEU A 1 107 ? 19.116 12.307 7.304 1.00 95.44 107 LEU A C 1
ATOM 854 O O . LEU A 1 107 ? 20.323 12.531 7.261 1.00 95.44 107 LEU A O 1
ATOM 858 N N . ALA A 1 108 ? 18.215 13.287 7.212 1.00 94.81 108 ALA A N 1
ATOM 859 C CA . ALA A 1 108 ? 18.603 14.688 7.103 1.00 94.81 108 ALA A CA 1
ATOM 860 C C . ALA A 1 108 ? 19.358 15.168 8.354 1.00 94.81 108 ALA A C 1
ATOM 862 O O . ALA A 1 108 ? 20.442 15.737 8.225 1.00 94.81 108 ALA A O 1
ATOM 863 N N . LYS A 1 109 ? 18.847 14.856 9.554 1.00 94.81 109 LYS A N 1
ATOM 864 C CA . LYS A 1 109 ? 19.506 15.189 10.828 1.00 94.81 109 LYS A CA 1
ATOM 865 C C . LYS A 1 109 ? 20.878 14.524 10.961 1.00 94.81 109 LYS A C 1
ATOM 867 O O . LYS A 1 109 ? 21.822 15.191 11.370 1.00 94.81 109 LYS A O 1
ATOM 872 N N . LEU A 1 110 ? 21.006 13.254 10.564 1.00 97.25 110 LEU A N 1
ATOM 873 C CA . LEU A 1 110 ? 22.294 12.544 10.538 1.00 97.25 110 LEU A CA 1
ATOM 874 C C . LEU A 1 110 ? 23.306 13.204 9.591 1.00 97.25 110 LEU A C 1
ATOM 876 O O . LEU A 1 110 ? 24.496 13.239 9.880 1.00 97.25 110 LEU A O 1
ATOM 880 N N . GLN A 1 111 ? 22.831 13.750 8.472 1.00 97.06 111 GLN A N 1
ATOM 881 C CA . GLN A 1 111 ? 23.646 14.435 7.465 1.00 97.06 111 GLN A CA 1
ATOM 882 C C . GLN A 1 111 ? 23.834 15.934 7.747 1.00 97.06 111 GLN A C 1
ATOM 884 O O . GLN A 1 111 ? 24.308 16.652 6.868 1.00 97.06 111 GLN A O 1
ATOM 889 N N . LEU A 1 112 ? 23.439 16.425 8.930 1.00 96.25 112 LEU A N 1
ATOM 890 C CA . LEU A 1 112 ? 23.492 17.845 9.301 1.00 96.25 112 LEU A CA 1
ATOM 891 C C . LEU A 1 112 ? 22.785 18.773 8.291 1.00 96.25 112 LEU A C 1
ATOM 893 O O . LEU A 1 112 ? 23.198 19.910 8.072 1.00 96.25 112 LEU A O 1
ATOM 897 N N . ARG A 1 113 ? 21.691 18.302 7.679 1.00 95.25 113 ARG A N 1
ATOM 898 C CA . ARG A 1 113 ? 20.819 19.099 6.803 1.00 95.25 113 ARG A CA 1
ATOM 899 C C . ARG A 1 113 ? 19.369 19.067 7.274 1.00 95.25 113 ARG A C 1
ATOM 901 O O . ARG A 1 113 ? 18.955 18.208 8.048 1.00 95.25 113 ARG A O 1
ATOM 908 N N . VAL A 1 114 ? 18.567 20.004 6.781 1.00 90.25 114 VAL A N 1
ATOM 909 C CA . VAL A 1 114 ? 17.132 20.054 7.089 1.00 90.25 114 VAL A CA 1
ATOM 910 C C . VAL A 1 114 ? 16.374 19.125 6.138 1.00 90.25 114 VAL A C 1
ATOM 912 O O . VAL A 1 114 ? 16.613 19.125 4.931 1.00 90.25 114 VAL A O 1
ATOM 915 N N . GLY A 1 115 ? 15.482 18.302 6.696 1.00 89.94 115 GLY A N 1
ATOM 916 C CA . GLY A 1 115 ? 14.574 17.450 5.925 1.00 89.94 115 GLY A CA 1
ATOM 917 C C . GLY A 1 115 ? 13.450 18.252 5.252 1.00 89.94 115 GLY A C 1
ATOM 918 O O . GLY A 1 115 ? 13.513 19.480 5.183 1.00 89.94 115 GLY A O 1
ATOM 919 N N . PRO A 1 116 ? 12.388 17.591 4.761 1.00 89.56 116 PRO A N 1
ATOM 920 C CA . PRO A 1 116 ? 11.235 18.286 4.193 1.00 89.56 116 PRO A CA 1
ATOM 921 C C . PRO A 1 116 ? 10.669 19.326 5.175 1.00 89.56 116 PRO A C 1
ATOM 923 O O . PRO A 1 116 ? 10.304 18.973 6.293 1.00 89.56 116 PRO A O 1
ATOM 926 N N . PHE A 1 117 ? 10.614 20.597 4.764 1.00 86.75 117 PHE A N 1
ATOM 927 C CA . PHE A 1 117 ? 10.180 21.710 5.624 1.00 86.75 117 PHE A CA 1
ATOM 928 C C . PHE A 1 117 ? 9.014 22.508 5.023 1.00 86.75 117 PHE A C 1
ATOM 930 O O . PHE A 1 117 ? 8.032 22.790 5.703 1.00 86.75 117 PHE A O 1
ATOM 937 N N . TYR A 1 118 ? 9.080 22.821 3.726 1.00 84.88 118 TYR A N 1
ATOM 938 C CA . TYR A 1 118 ? 8.145 23.752 3.083 1.00 84.88 118 TYR A CA 1
ATOM 939 C C . TYR A 1 118 ? 6.764 23.157 2.760 1.00 84.88 118 TYR A C 1
ATOM 941 O O . TYR A 1 118 ? 5.763 23.874 2.753 1.00 84.88 118 TYR A O 1
ATOM 949 N N . CYS A 1 119 ? 6.680 21.853 2.485 1.00 82.94 119 CYS A N 1
ATOM 950 C CA . CYS A 1 119 ? 5.449 21.227 2.005 1.00 82.94 119 CYS A CA 1
ATOM 951 C C . CYS A 1 119 ? 4.450 20.968 3.151 1.00 82.94 119 CYS A C 1
ATOM 953 O O . CYS A 1 119 ? 4.447 19.903 3.760 1.00 82.94 119 CYS A O 1
ATOM 955 N N . GLY A 1 120 ? 3.590 21.944 3.458 1.00 78.25 120 GLY A N 1
ATOM 956 C CA . GLY A 1 120 ? 2.487 21.771 4.414 1.00 78.25 120 GLY A CA 1
ATOM 957 C C . GLY A 1 120 ? 2.549 22.589 5.700 1.00 78.25 120 GLY A C 1
ATOM 958 O O . GLY A 1 120 ? 1.864 22.220 6.646 1.00 78.25 120 GLY A O 1
ATOM 959 N N . LYS A 1 121 ? 3.301 23.703 5.723 1.00 76.25 121 LYS A N 1
ATOM 960 C CA . LYS A 1 121 ? 3.440 24.693 6.824 1.00 76.25 121 LYS A CA 1
ATOM 961 C C . LYS A 1 121 ? 3.999 24.148 8.151 1.00 76.25 121 LYS A C 1
ATOM 963 O O . LYS A 1 121 ? 4.871 24.779 8.732 1.00 76.25 121 LYS A O 1
ATOM 968 N N . VAL A 1 122 ? 3.543 22.988 8.608 1.00 80.31 122 VAL A N 1
ATOM 969 C CA . VAL A 1 122 ? 4.04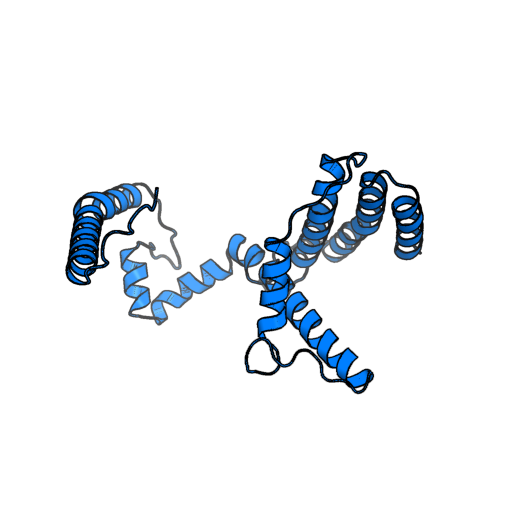5 22.253 9.770 1.00 80.31 122 VAL A CA 1
ATOM 970 C C . VAL A 1 122 ? 5.099 21.263 9.279 1.00 80.31 122 VAL A C 1
ATOM 972 O O . VAL A 1 122 ? 4.766 20.185 8.800 1.00 80.31 122 VAL A O 1
ATOM 975 N N . GLU A 1 123 ? 6.367 21.675 9.317 1.00 81.94 123 GLU A N 1
ATOM 976 C CA . GLU A 1 123 ? 7.563 20.865 9.025 1.00 81.94 123 GLU A CA 1
ATOM 977 C C . GLU A 1 123 ? 7.432 19.809 7.898 1.00 81.94 123 GLU A C 1
ATOM 979 O O . GLU A 1 123 ? 7.869 18.665 8.062 1.00 81.94 123 GLU A O 1
ATOM 984 N N . GLY A 1 124 ? 6.816 20.148 6.765 1.00 84.50 124 GLY A N 1
ATOM 985 C CA . GLY A 1 124 ? 6.754 19.245 5.616 1.00 84.50 124 GLY A CA 1
ATOM 986 C C . GLY A 1 124 ? 5.721 18.105 5.673 1.00 84.50 124 GLY A C 1
ATOM 987 O O . GLY A 1 124 ? 5.847 17.189 4.864 1.00 84.50 124 GLY A O 1
ATOM 988 N N . ILE A 1 125 ? 4.726 18.108 6.574 1.00 86.12 125 ILE A N 1
ATOM 989 C CA . ILE A 1 125 ? 3.770 16.981 6.739 1.00 86.12 125 ILE A CA 1
ATOM 990 C C . ILE A 1 125 ? 3.073 16.572 5.426 1.00 86.12 125 ILE A C 1
ATOM 992 O O . ILE A 1 125 ? 2.851 15.386 5.184 1.00 86.12 125 ILE A O 1
ATOM 996 N N . LEU A 1 126 ? 2.771 17.521 4.535 1.00 89.75 126 LEU A N 1
ATOM 997 C CA . LEU A 1 126 ? 2.091 17.234 3.262 1.00 89.75 126 LEU A CA 1
ATOM 998 C C . LEU A 1 126 ? 3.033 16.712 2.165 1.00 89.75 126 LEU A C 1
ATOM 1000 O O . LEU A 1 126 ? 2.586 16.444 1.045 1.00 89.75 126 LEU A O 1
ATOM 1004 N N . GLN A 1 127 ? 4.324 16.537 2.459 1.00 91.00 127 GLN A N 1
ATOM 1005 C CA . GLN A 1 127 ? 5.303 16.058 1.486 1.00 91.00 127 GLN A CA 1
ATOM 1006 C C . GLN A 1 127 ? 4.931 14.682 0.934 1.00 91.00 127 GLN A C 1
ATOM 1008 O O . GLN A 1 127 ? 5.011 14.465 -0.271 1.00 91.00 127 GLN A O 1
ATOM 1013 N N . LEU A 1 128 ? 4.506 13.756 1.794 1.00 89.12 128 LEU A N 1
ATOM 1014 C CA . LEU A 1 128 ? 4.195 12.402 1.353 1.00 89.12 128 LEU A CA 1
ATOM 1015 C C . LEU A 1 128 ? 2.957 12.364 0.450 1.00 89.12 128 LEU A C 1
ATOM 1017 O O . LEU A 1 128 ? 2.963 11.695 -0.581 1.00 89.12 128 LEU A O 1
ATOM 1021 N N . MET A 1 129 ? 1.919 13.125 0.804 1.00 89.62 129 MET A N 1
ATOM 1022 C CA . MET A 1 129 ? 0.732 13.266 -0.038 1.00 89.62 129 MET A CA 1
ATOM 1023 C C . MET A 1 129 ? 1.103 13.842 -1.411 1.00 89.62 129 MET A C 1
ATOM 1025 O O . MET A 1 129 ? 0.614 13.372 -2.436 1.00 89.62 129 MET A O 1
ATOM 1029 N N . SER A 1 130 ? 2.023 14.810 -1.440 1.00 91.00 130 SER A N 1
ATOM 1030 C CA . SER A 1 130 ? 2.523 15.407 -2.683 1.00 91.00 130 SER A CA 1
ATOM 1031 C C . SER A 1 130 ? 3.318 14.413 -3.531 1.00 91.00 130 SER A C 1
ATOM 1033 O O . SER A 1 130 ? 3.168 14.393 -4.751 1.00 91.00 130 SER A O 1
ATOM 1035 N N . ASP A 1 131 ? 4.128 13.556 -2.908 1.00 91.19 131 ASP A N 1
ATOM 1036 C CA . ASP A 1 131 ? 4.861 12.503 -3.612 1.00 91.19 131 ASP A CA 1
ATOM 1037 C C . ASP A 1 131 ? 3.907 11.459 -4.207 1.00 91.19 131 ASP A C 1
ATOM 1039 O O . ASP A 1 131 ? 4.076 11.070 -5.362 1.00 91.19 131 ASP A O 1
ATOM 1043 N N . GLY A 1 132 ? 2.873 11.057 -3.462 1.00 90.31 132 GLY A N 1
ATOM 1044 C CA . GLY A 1 132 ? 1.828 10.161 -3.958 1.00 90.31 132 GLY A CA 1
ATOM 1045 C C . GLY A 1 132 ? 1.084 10.756 -5.154 1.00 90.31 132 GLY A C 1
ATOM 1046 O O . GLY A 1 132 ? 1.008 10.133 -6.212 1.00 90.31 132 GLY A O 1
ATOM 1047 N N . LEU A 1 133 ? 0.618 12.003 -5.031 1.00 93.19 133 LEU A N 1
ATOM 1048 C CA . LEU A 1 133 ? -0.069 12.714 -6.112 1.00 93.19 133 LEU A CA 1
ATOM 1049 C C . LEU A 1 133 ? 0.822 12.875 -7.349 1.00 93.19 133 LEU A C 1
ATOM 1051 O O . LEU A 1 133 ? 0.365 12.683 -8.477 1.00 93.19 133 LEU A O 1
ATOM 1055 N N . LYS A 1 134 ? 2.112 13.157 -7.149 1.00 93.44 134 LYS A N 1
ATOM 1056 C CA . LYS A 1 134 ? 3.099 13.215 -8.229 1.00 93.44 134 LYS A CA 1
ATOM 1057 C C . LYS A 1 134 ? 3.244 11.867 -8.934 1.00 93.44 134 LYS A C 1
ATOM 1059 O O . LYS A 1 134 ? 3.347 11.852 -10.156 1.00 93.44 134 LYS A O 1
ATOM 1064 N N . LEU A 1 135 ? 3.300 10.758 -8.195 1.00 91.94 135 LEU A N 1
ATOM 1065 C CA . LEU A 1 135 ? 3.456 9.424 -8.782 1.00 91.94 135 LEU A CA 1
ATOM 1066 C C . LEU A 1 135 ? 2.214 8.995 -9.569 1.00 91.94 135 LEU A C 1
ATOM 1068 O O . LEU A 1 135 ? 2.368 8.463 -10.661 1.00 91.94 135 LEU A O 1
ATOM 1072 N N . ILE A 1 136 ? 1.011 9.288 -9.068 1.00 92.69 136 ILE A N 1
ATOM 1073 C CA . ILE A 1 136 ? -0.252 8.996 -9.770 1.00 92.69 136 ILE A CA 1
ATOM 1074 C C . ILE A 1 136 ? -0.394 9.850 -11.038 1.00 92.69 136 ILE A C 1
ATOM 1076 O O . ILE A 1 136 ? -0.912 9.383 -12.045 1.00 92.69 136 ILE A O 1
ATOM 1080 N N . SER A 1 137 ? 0.100 11.091 -11.009 1.00 94.50 137 SER A N 1
ATOM 1081 C CA . SER A 1 137 ? 0.044 12.003 -12.161 1.00 94.50 137 SER A CA 1
ATOM 1082 C C . SER A 1 137 ? 1.083 11.697 -13.244 1.00 94.50 137 SER A C 1
ATOM 1084 O O . SER A 1 137 ? 1.072 12.337 -14.295 1.00 94.50 137 SER A O 1
ATOM 1086 N N . LYS A 1 138 ? 2.030 10.786 -12.993 1.00 94.31 138 LYS A N 1
ATOM 1087 C CA . LYS A 1 138 ? 3.065 10.447 -13.970 1.00 94.31 138 LYS A CA 1
ATOM 1088 C C . LYS A 1 138 ? 2.534 9.507 -15.045 1.00 94.31 138 LYS A C 1
ATOM 1090 O O . LYS A 1 138 ? 1.735 8.615 -14.785 1.00 94.31 138 LYS A O 1
ATOM 1095 N N . GLU A 1 139 ? 3.079 9.667 -16.245 1.00 92.69 139 GLU A N 1
ATOM 1096 C CA . GLU A 1 139 ? 2.886 8.711 -17.327 1.00 92.69 139 GLU A CA 1
ATOM 1097 C C . GLU A 1 139 ? 3.562 7.371 -17.003 1.00 92.69 139 GLU A C 1
ATOM 1099 O O . GLU A 1 139 ? 4.681 7.318 -16.480 1.00 92.69 139 GLU A O 1
ATOM 1104 N N . ILE A 1 140 ? 2.871 6.282 -17.335 1.00 88.38 140 ILE A N 1
ATOM 1105 C CA . ILE A 1 140 ? 3.350 4.918 -17.132 1.00 88.38 140 ILE A CA 1
ATOM 1106 C C . ILE A 1 140 ? 4.120 4.490 -18.383 1.00 88.38 140 ILE A C 1
ATOM 1108 O O . ILE A 1 140 ? 3.534 4.181 -19.418 1.00 88.38 140 ILE A O 1
ATOM 1112 N N . ILE A 1 141 ? 5.448 4.461 -18.281 1.00 90.06 141 ILE A N 1
ATOM 1113 C CA . ILE A 1 141 ? 6.334 4.080 -19.385 1.00 90.06 141 ILE A CA 1
ATOM 1114 C C . ILE A 1 141 ? 6.640 2.585 -19.288 1.00 90.06 141 ILE A C 1
ATOM 1116 O O . ILE A 1 141 ? 7.237 2.127 -18.314 1.00 90.06 141 ILE A O 1
ATOM 1120 N N . ILE A 1 142 ? 6.274 1.831 -20.325 1.00 90.31 142 ILE A N 1
ATOM 1121 C CA . ILE A 1 142 ? 6.556 0.394 -20.429 1.00 90.31 142 ILE A CA 1
ATOM 1122 C C . ILE A 1 142 ? 7.552 0.180 -21.573 1.00 90.31 142 ILE A C 1
ATOM 1124 O O . ILE A 1 142 ? 7.293 0.643 -22.689 1.00 90.31 142 ILE A O 1
ATOM 1128 N N . PRO A 1 143 ? 8.679 -0.518 -21.351 1.00 89.50 143 PRO A N 1
ATOM 1129 C CA . PRO A 1 143 ? 9.637 -0.784 -22.416 1.00 89.50 143 PRO A CA 1
ATOM 1130 C C . PRO A 1 143 ? 9.006 -1.584 -23.563 1.00 89.50 143 PRO A C 1
ATOM 1132 O O . PRO A 1 143 ? 8.280 -2.547 -23.336 1.00 89.50 143 PRO A O 1
ATOM 1135 N N . ALA A 1 144 ? 9.339 -1.244 -24.811 1.00 89.50 144 ALA A N 1
ATOM 1136 C CA . ALA A 1 144 ? 8.735 -1.879 -25.988 1.00 89.50 144 ALA A CA 1
ATOM 1137 C C . ALA A 1 144 ? 8.980 -3.398 -26.076 1.00 89.50 144 ALA A C 1
ATOM 1139 O O . ALA A 1 144 ? 8.156 -4.122 -26.625 1.00 89.50 144 ALA A O 1
ATOM 1140 N N . LYS A 1 145 ? 10.112 -3.874 -25.541 1.00 91.25 145 LYS A N 1
ATOM 1141 C CA . LYS A 1 145 ? 10.490 -5.295 -25.526 1.00 91.25 145 LYS A CA 1
ATOM 1142 C C . LYS A 1 145 ? 10.065 -6.024 -24.248 1.00 91.25 145 LYS A C 1
ATOM 1144 O O . LYS A 1 145 ? 10.282 -7.228 -24.173 1.00 91.25 145 LYS A O 1
ATOM 1149 N N . ALA A 1 146 ? 9.528 -5.320 -23.251 1.00 91.75 146 ALA A N 1
ATOM 1150 C CA . ALA A 1 146 ? 9.119 -5.934 -21.993 1.00 91.75 146 ALA A CA 1
ATOM 1151 C C . ALA A 1 146 ? 7.892 -6.832 -22.190 1.00 91.75 146 ALA A C 1
ATOM 1153 O O . ALA A 1 146 ? 7.032 -6.565 -23.035 1.00 91.75 146 ALA A O 1
ATOM 1154 N N . ASP A 1 147 ? 7.799 -7.867 -21.364 1.00 93.12 147 ASP A N 1
ATOM 1155 C CA . ASP A 1 147 ? 6.593 -8.672 -21.243 1.00 93.12 147 ASP A CA 1
ATOM 1156 C C . ASP A 1 147 ? 5.539 -7.870 -20.466 1.00 93.12 147 ASP A C 1
ATOM 1158 O O . ASP A 1 147 ? 5.590 -7.753 -19.241 1.00 93.12 147 ASP A O 1
ATOM 1162 N N . LYS A 1 148 ? 4.614 -7.245 -21.202 1.00 90.56 148 LYS A N 1
ATOM 1163 C CA . LYS A 1 148 ? 3.630 -6.294 -20.666 1.00 90.56 148 LYS A CA 1
ATOM 1164 C C . LYS A 1 148 ? 2.788 -6.861 -19.515 1.00 90.56 148 LYS A C 1
ATOM 1166 O O . LYS A 1 148 ? 2.771 -6.211 -18.471 1.00 90.56 148 LYS A O 1
ATOM 1171 N N . PRO A 1 149 ? 2.084 -8.005 -19.645 1.00 90.88 149 PRO A N 1
ATOM 1172 C CA . PRO A 1 149 ? 1.262 -8.523 -18.552 1.00 90.88 149 PRO A CA 1
ATOM 1173 C C . PRO A 1 149 ? 2.084 -8.776 -17.287 1.00 90.88 149 PRO A C 1
ATOM 1175 O O . PRO A 1 149 ? 1.657 -8.399 -16.198 1.00 90.88 149 PRO A O 1
ATOM 1178 N N . LEU A 1 150 ? 3.287 -9.334 -17.423 1.00 91.31 150 LEU A N 1
ATOM 1179 C CA . LEU A 1 150 ? 4.139 -9.650 -16.281 1.00 91.31 150 LEU A CA 1
ATOM 1180 C C . LEU A 1 150 ? 4.722 -8.392 -15.624 1.00 91.31 150 LEU A C 1
ATOM 1182 O O . LEU A 1 150 ? 4.770 -8.295 -14.399 1.00 91.31 150 LEU A O 1
ATOM 1186 N N . PHE A 1 151 ? 5.103 -7.403 -16.435 1.00 91.88 151 PHE A N 1
ATOM 1187 C CA . PHE A 1 151 ? 5.633 -6.122 -15.970 1.00 91.88 151 PHE A CA 1
ATOM 1188 C C . PHE A 1 151 ? 4.586 -5.319 -15.184 1.00 91.88 151 PHE A C 1
ATOM 1190 O O . PHE A 1 151 ? 4.918 -4.677 -14.190 1.00 91.88 151 PHE A O 1
ATOM 1197 N N . TRP A 1 152 ? 3.313 -5.397 -15.584 1.00 91.81 152 TRP A N 1
ATOM 1198 C CA . TRP A 1 152 ? 2.191 -4.807 -14.845 1.00 91.81 152 TRP A CA 1
ATOM 1199 C C . TRP A 1 152 ? 1.799 -5.603 -13.603 1.00 91.81 152 TRP A C 1
ATOM 1201 O O . TRP A 1 152 ? 1.474 -5.014 -12.573 1.00 91.81 152 TRP A O 1
ATOM 1211 N N . ALA A 1 153 ? 1.819 -6.933 -13.688 1.00 93.06 153 ALA A N 1
ATOM 1212 C CA . ALA A 1 153 ? 1.451 -7.793 -12.572 1.00 93.06 153 ALA A CA 1
ATOM 1213 C C . ALA A 1 153 ? 2.483 -7.737 -11.439 1.00 93.06 153 ALA A C 1
ATOM 1215 O O . ALA A 1 153 ? 2.104 -7.835 -10.277 1.00 93.06 153 ALA A O 1
ATOM 1216 N N . ALA A 1 154 ? 3.771 -7.547 -11.738 1.00 92.19 154 ALA A N 1
ATOM 1217 C CA . ALA A 1 154 ? 4.823 -7.633 -10.729 1.00 92.19 154 ALA A CA 1
ATOM 1218 C C . ALA A 1 154 ? 4.645 -6.654 -9.544 1.00 92.19 154 ALA A C 1
ATOM 1220 O O . ALA A 1 154 ? 4.647 -7.127 -8.405 1.00 92.19 154 ALA A O 1
ATOM 1221 N N . PRO A 1 155 ? 4.412 -5.336 -9.734 1.00 91.50 155 PRO A N 1
ATOM 1222 C CA . PRO A 1 155 ? 4.139 -4.427 -8.616 1.00 91.50 155 PRO A CA 1
ATOM 1223 C C . PRO A 1 155 ? 2.874 -4.793 -7.827 1.00 91.50 155 PRO A C 1
ATOM 1225 O O . PRO A 1 155 ? 2.846 -4.653 -6.604 1.00 91.50 155 PRO A O 1
ATOM 1228 N N . VAL A 1 156 ? 1.841 -5.296 -8.512 1.00 93.75 156 VAL A N 1
ATOM 1229 C CA . VAL A 1 156 ? 0.586 -5.730 -7.878 1.00 93.75 156 VAL A CA 1
ATOM 1230 C C . VAL A 1 156 ? 0.818 -6.969 -7.019 1.00 93.75 156 VAL A C 1
ATOM 1232 O O . VAL A 1 156 ? 0.331 -7.024 -5.896 1.00 93.75 156 VAL A O 1
ATOM 1235 N N . LEU A 1 157 ? 1.610 -7.931 -7.495 1.00 94.69 157 LEU A N 1
ATOM 1236 C CA . LEU A 1 157 ? 1.975 -9.131 -6.742 1.00 94.69 157 LEU A CA 1
ATOM 1237 C C . LEU A 1 157 ? 2.788 -8.792 -5.488 1.00 94.69 157 LEU A C 1
ATOM 1239 O O . LEU A 1 157 ? 2.537 -9.370 -4.430 1.00 94.69 157 LEU A O 1
ATOM 1243 N N . PHE A 1 158 ? 3.710 -7.825 -5.569 1.00 93.75 158 PHE A N 1
ATOM 1244 C CA . PHE A 1 158 ? 4.428 -7.326 -4.391 1.00 93.75 158 PHE A CA 1
ATOM 1245 C C . PHE A 1 158 ? 3.471 -6.732 -3.354 1.00 93.75 158 PHE A C 1
ATOM 1247 O O . PHE A 1 158 ? 3.535 -7.096 -2.180 1.00 93.75 158 PHE A O 1
ATOM 1254 N N . ALA A 1 159 ? 2.562 -5.854 -3.787 1.00 91.69 159 ALA A N 1
ATOM 1255 C CA . ALA A 1 159 ? 1.575 -5.245 -2.901 1.00 91.69 159 ALA A CA 1
ATOM 1256 C C . ALA A 1 159 ? 0.610 -6.287 -2.308 1.00 91.69 159 ALA A C 1
ATOM 1258 O O . ALA A 1 159 ? 0.322 -6.241 -1.115 1.00 91.69 159 ALA A O 1
ATOM 1259 N N . ALA A 1 160 ? 0.158 -7.253 -3.111 1.00 92.31 160 ALA A N 1
ATOM 1260 C CA . ALA A 1 160 ? -0.739 -8.322 -2.681 1.00 92.31 160 ALA A CA 1
ATOM 1261 C C . ALA A 1 160 ? -0.078 -9.246 -1.650 1.00 92.31 160 ALA A C 1
ATOM 1263 O O . ALA A 1 160 ? -0.692 -9.572 -0.639 1.00 92.31 160 ALA A O 1
ATOM 1264 N N . THR A 1 161 ? 1.187 -9.617 -1.858 1.00 93.38 161 THR A N 1
ATOM 1265 C CA . THR A 1 161 ? 1.941 -10.463 -0.917 1.00 93.38 161 THR A CA 1
ATOM 1266 C C . THR A 1 161 ? 2.190 -9.730 0.401 1.00 93.38 161 THR A C 1
ATOM 1268 O O . THR A 1 161 ? 2.005 -10.299 1.474 1.00 93.38 161 THR A O 1
ATOM 1271 N N . ALA A 1 162 ? 2.527 -8.438 0.341 1.00 91.69 162 ALA A N 1
ATOM 1272 C CA . ALA A 1 162 ? 2.646 -7.604 1.534 1.00 91.69 162 ALA A CA 1
ATOM 1273 C C . ALA A 1 162 ? 1.305 -7.461 2.280 1.00 91.69 162 ALA A C 1
ATOM 1275 O O . ALA A 1 162 ? 1.271 -7.550 3.505 1.00 91.69 162 ALA A O 1
ATOM 1276 N N . ALA A 1 163 ? 0.191 -7.295 1.561 1.00 90.12 163 ALA A N 1
ATOM 1277 C CA . ALA A 1 163 ? -1.142 -7.241 2.159 1.00 90.12 163 ALA A CA 1
ATOM 1278 C C . ALA A 1 163 ? -1.544 -8.579 2.805 1.00 90.12 163 ALA A C 1
ATOM 1280 O O . ALA A 1 163 ? -2.093 -8.585 3.906 1.00 90.12 163 ALA A O 1
ATOM 1281 N N . ALA A 1 164 ? -1.219 -9.706 2.165 1.00 91.00 164 ALA A N 1
ATOM 1282 C CA . ALA A 1 164 ? -1.442 -11.041 2.717 1.00 91.00 164 ALA A CA 1
ATOM 1283 C C . ALA A 1 164 ? -0.651 -11.261 4.016 1.00 91.00 164 ALA A C 1
ATOM 1285 O O . ALA A 1 164 ? -1.173 -11.843 4.961 1.00 91.00 164 ALA A O 1
ATOM 1286 N N . PHE A 1 165 ? 0.576 -10.742 4.097 1.00 90.88 165 PHE A N 1
ATOM 1287 C CA . PHE A 1 165 ? 1.370 -10.784 5.324 1.00 90.88 165 PHE A CA 1
ATOM 1288 C C . PHE A 1 165 ? 0.709 -9.986 6.459 1.00 90.88 165 PHE A C 1
ATOM 1290 O O . PHE A 1 165 ? 0.595 -10.484 7.576 1.00 90.88 165 PHE A O 1
ATOM 1297 N N . VAL A 1 166 ? 0.210 -8.778 6.172 1.00 89.94 166 VAL A N 1
ATOM 1298 C CA . VAL A 1 166 ? -0.500 -7.946 7.163 1.00 89.94 166 VAL A CA 1
ATOM 1299 C C . VAL A 1 166 ? -1.778 -8.621 7.664 1.00 89.94 166 VAL A C 1
ATOM 1301 O O . VAL A 1 166 ? -2.103 -8.505 8.843 1.00 89.94 166 VAL A O 1
ATOM 1304 N N . ALA A 1 167 ? -2.478 -9.371 6.808 1.00 89.12 167 ALA A N 1
ATOM 1305 C CA . ALA A 1 167 ? -3.704 -10.072 7.185 1.00 89.12 167 ALA A CA 1
ATOM 1306 C C . ALA A 1 167 ? -3.511 -11.120 8.299 1.00 89.12 167 ALA A C 1
ATOM 1308 O O . ALA A 1 167 ? -4.459 -11.415 9.028 1.00 89.12 167 ALA A O 1
ATOM 1309 N N . LEU A 1 168 ? -2.291 -11.643 8.443 1.00 89.56 168 LEU A N 1
ATOM 1310 C CA . LEU A 1 168 ? -1.930 -12.656 9.435 1.00 89.56 168 LEU A CA 1
ATOM 1311 C C . LEU A 1 168 ? -1.462 -12.062 10.770 1.00 89.56 168 LEU A C 1
ATOM 1313 O O . LEU A 1 168 ? -1.254 -12.811 11.721 1.00 89.56 168 LEU A O 1
ATOM 1317 N N . ILE A 1 169 ? -1.256 -10.742 10.861 1.00 88.50 169 ILE A N 1
ATOM 1318 C CA . ILE A 1 169 ? -0.751 -10.104 12.082 1.00 88.50 169 ILE A CA 1
ATOM 1319 C C . ILE A 1 169 ? -1.925 -9.778 13.023 1.00 88.50 169 ILE A C 1
ATOM 1321 O O . ILE A 1 169 ? -2.766 -8.941 12.680 1.00 88.50 169 ILE A O 1
ATOM 1325 N N . PRO A 1 170 ? -1.982 -10.367 14.234 1.00 88.69 170 PRO A N 1
ATOM 1326 C CA . PRO A 1 170 ? -2.986 -10.005 15.226 1.00 88.69 170 PRO A CA 1
ATOM 1327 C C . PRO A 1 170 ? -2.580 -8.708 15.935 1.00 88.69 170 PRO A C 1
ATOM 1329 O O . PRO A 1 170 ? -1.507 -8.629 16.533 1.00 88.69 170 PRO A O 1
ATOM 1332 N N . VAL A 1 171 ? -3.438 -7.685 15.898 1.00 87.31 171 VAL A N 1
ATOM 1333 C CA . VAL A 1 171 ? -3.153 -6.397 16.567 1.00 87.31 171 VAL A CA 1
ATOM 1334 C C . VAL A 1 171 ? -3.820 -6.299 17.940 1.00 87.31 171 VAL A C 1
ATOM 1336 O O . VAL A 1 171 ? -3.275 -5.683 18.853 1.00 87.31 171 VAL A O 1
ATOM 1339 N N . ALA A 1 172 ? -4.981 -6.931 18.113 1.00 86.00 172 ALA A N 1
ATOM 1340 C CA . ALA A 1 172 ? -5.665 -7.064 19.398 1.00 86.00 172 ALA A CA 1
ATOM 1341 C C . ALA A 1 172 ? -6.536 -8.337 19.406 1.00 86.00 172 ALA A C 1
ATOM 1343 O O . ALA A 1 172 ? -6.821 -8.876 18.332 1.00 86.00 172 ALA A O 1
ATOM 1344 N N . PRO A 1 173 ? -6.998 -8.819 20.577 1.00 82.38 173 PRO A N 1
ATOM 1345 C CA . PRO A 1 173 ? -7.937 -9.939 20.645 1.00 82.38 173 PRO A CA 1
ATOM 1346 C C . PRO A 1 173 ? -9.186 -9.675 19.786 1.00 82.38 173 PRO A C 1
ATOM 1348 O O . PRO A 1 173 ? -9.833 -8.639 19.934 1.00 82.38 173 PRO A O 1
ATOM 1351 N N . GLY A 1 174 ? -9.499 -10.579 18.852 1.00 80.69 174 GLY A N 1
ATOM 1352 C CA . GLY A 1 174 ? -10.611 -10.433 17.897 1.00 80.69 174 GLY A CA 1
ATOM 1353 C C . GLY A 1 174 ? -10.364 -9.466 16.723 1.00 80.69 174 GLY A C 1
ATOM 1354 O O . GLY A 1 174 ? -11.196 -9.380 15.817 1.00 80.69 174 GLY A O 1
ATOM 1355 N N . MET A 1 175 ? -9.219 -8.773 16.698 1.00 83.50 175 MET A N 1
ATOM 1356 C CA . MET A 1 175 ? -8.798 -7.846 15.638 1.00 83.50 175 MET A CA 1
ATOM 1357 C C . MET A 1 175 ? -7.652 -8.448 14.823 1.00 83.50 175 MET A C 1
ATOM 1359 O O . MET A 1 175 ? -6.511 -7.979 14.845 1.00 83.50 175 MET A O 1
ATOM 1363 N N . VAL A 1 176 ? -7.998 -9.509 14.102 1.00 86.31 176 VAL A N 1
ATOM 1364 C CA . VAL A 1 176 ? -7.178 -10.187 13.097 1.00 86.31 176 VAL A CA 1
ATOM 1365 C C . VAL A 1 176 ? -8.048 -10.414 11.858 1.00 86.31 176 VAL A C 1
ATOM 1367 O O . VAL A 1 176 ? -9.265 -10.588 11.985 1.00 86.31 176 VAL A O 1
ATOM 1370 N N . ILE A 1 177 ? -7.454 -10.326 10.665 1.00 85.88 177 ILE A N 1
ATOM 1371 C CA . ILE A 1 177 ? -8.179 -10.538 9.402 1.00 85.88 177 ILE A CA 1
ATOM 1372 C C . ILE A 1 177 ? -8.306 -12.034 9.125 1.00 85.88 177 ILE A C 1
ATOM 1374 O O . ILE A 1 177 ? -9.406 -12.519 8.892 1.00 85.88 177 ILE A O 1
ATOM 1378 N N . ALA A 1 178 ? -7.185 -12.755 9.161 1.00 86.06 178 ALA A N 1
ATOM 1379 C CA . ALA A 1 178 ? -7.142 -14.194 8.957 1.00 86.06 178 ALA A CA 1
ATOM 1380 C C . ALA A 1 178 ? -6.606 -14.869 10.223 1.00 86.06 178 ALA A C 1
ATOM 1382 O O . ALA A 1 178 ? -5.397 -14.892 10.454 1.00 86.06 178 ALA A O 1
ATOM 1383 N N . ASP A 1 179 ? -7.518 -15.393 11.042 1.00 86.75 179 ASP A N 1
ATOM 1384 C CA . ASP A 1 179 ? -7.168 -16.230 12.189 1.00 86.75 179 ASP A CA 1
ATOM 1385 C C . ASP A 1 179 ? -6.985 -17.674 11.711 1.00 86.75 179 ASP A C 1
ATOM 1387 O O . ASP A 1 179 ? -7.930 -18.307 11.239 1.00 86.75 179 ASP A O 1
ATOM 1391 N N . ILE A 1 180 ? -5.746 -18.161 11.737 1.00 88.38 180 ILE A N 1
ATOM 1392 C CA . ILE A 1 180 ? -5.376 -19.495 11.258 1.00 88.38 180 ILE A CA 1
ATOM 1393 C C . ILE A 1 180 ? -4.576 -20.172 12.365 1.00 88.38 180 ILE A C 1
ATOM 1395 O O . ILE A 1 180 ? -3.597 -19.602 12.850 1.00 88.38 180 ILE A O 1
ATOM 1399 N N . ASP A 1 181 ? -4.906 -21.427 12.678 1.00 89.62 181 ASP A N 1
ATOM 1400 C CA . ASP A 1 181 ? -4.205 -22.227 13.696 1.00 89.62 181 ASP A CA 1
ATOM 1401 C C . ASP A 1 181 ? -2.682 -22.301 13.458 1.00 89.62 181 ASP A C 1
ATOM 1403 O O . ASP A 1 181 ? -1.881 -22.374 14.389 1.00 89.62 181 ASP A O 1
ATOM 1407 N N . LEU A 1 182 ? -2.268 -22.245 12.188 1.00 90.25 182 LEU A N 1
ATOM 1408 C CA . LEU A 1 182 ? -0.876 -22.271 11.735 1.00 90.25 182 LEU A CA 1
ATOM 1409 C C . LEU A 1 182 ? -0.378 -20.887 11.276 1.00 90.25 182 LEU A C 1
ATOM 1411 O O . LEU A 1 182 ? 0.369 -20.787 10.301 1.00 90.25 182 LEU A O 1
ATOM 1415 N N . GLY A 1 183 ? -0.768 -19.812 11.968 1.00 87.94 183 GLY A N 1
ATOM 1416 C CA . GLY A 1 183 ? -0.447 -18.430 11.582 1.00 87.94 183 GLY A CA 1
ATOM 1417 C C . GLY A 1 183 ? 1.045 -18.171 11.331 1.00 87.94 183 GLY A C 1
ATOM 1418 O O . GLY A 1 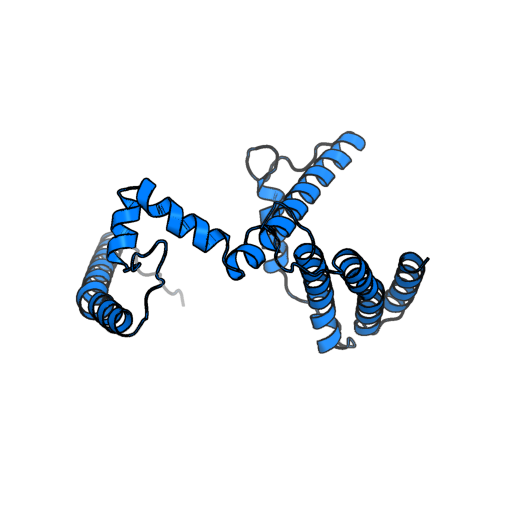183 ? 1.410 -17.584 10.314 1.00 87.94 183 GLY A O 1
ATOM 1419 N N . LEU A 1 184 ? 1.936 -18.686 12.188 1.00 90.00 184 LEU A N 1
ATOM 1420 C CA . LEU A 1 184 ? 3.385 -18.514 12.009 1.00 90.00 184 LEU A CA 1
ATOM 1421 C C . LEU A 1 184 ? 3.908 -19.208 10.738 1.00 90.00 184 LEU A C 1
ATOM 1423 O O . LEU A 1 184 ? 4.720 -18.639 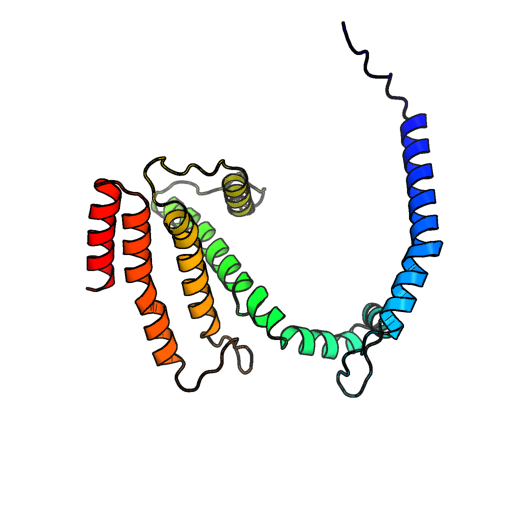10.009 1.00 90.00 184 LEU A O 1
ATOM 1427 N N . LEU A 1 185 ? 3.428 -20.419 10.444 1.00 93.25 185 LEU A N 1
ATOM 1428 C CA . LEU A 1 185 ? 3.792 -21.134 9.218 1.00 93.25 185 LEU A CA 1
ATOM 1429 C C . LEU A 1 185 ? 3.274 -20.391 7.981 1.00 93.25 185 LEU A C 1
ATOM 1431 O O . LEU A 1 185 ? 3.998 -20.264 6.994 1.00 93.25 185 LEU A O 1
ATOM 1435 N N . ALA A 1 186 ? 2.049 -19.862 8.051 1.00 92.25 186 ALA A N 1
ATOM 1436 C CA . ALA A 1 186 ? 1.467 -19.053 6.987 1.00 92.25 186 ALA A CA 1
ATOM 1437 C C . ALA A 1 186 ? 2.303 -17.792 6.717 1.00 92.25 186 ALA A C 1
ATOM 1439 O O . ALA A 1 186 ? 2.548 -17.459 5.560 1.00 92.25 186 ALA A O 1
ATOM 1440 N N . VAL A 1 187 ? 2.827 -17.141 7.762 1.00 92.38 187 VAL A N 1
ATOM 1441 C CA . VAL A 1 187 ? 3.735 -15.995 7.618 1.00 92.38 187 VAL A CA 1
ATOM 1442 C C . VAL A 1 187 ? 4.995 -16.373 6.833 1.00 92.38 187 VAL A C 1
ATOM 1444 O O . VAL A 1 187 ? 5.338 -15.689 5.867 1.00 92.38 187 VAL A O 1
ATOM 1447 N N . PHE A 1 188 ? 5.663 -17.474 7.190 1.00 92.06 188 PHE A N 1
ATOM 1448 C CA . PHE A 1 188 ? 6.844 -17.937 6.451 1.00 92.06 188 PHE A CA 1
ATOM 1449 C C . PHE A 1 188 ? 6.518 -18.304 4.999 1.00 92.06 188 PHE A C 1
ATOM 1451 O O . PHE A 1 188 ? 7.286 -17.968 4.096 1.00 92.06 188 PHE A O 1
ATOM 1458 N N . ALA A 1 189 ? 5.363 -18.931 4.760 1.00 92.81 189 ALA A N 1
ATOM 1459 C CA . ALA A 1 189 ? 4.905 -19.255 3.414 1.00 92.81 189 ALA A CA 1
ATOM 1460 C C . ALA A 1 189 ? 4.699 -17.992 2.5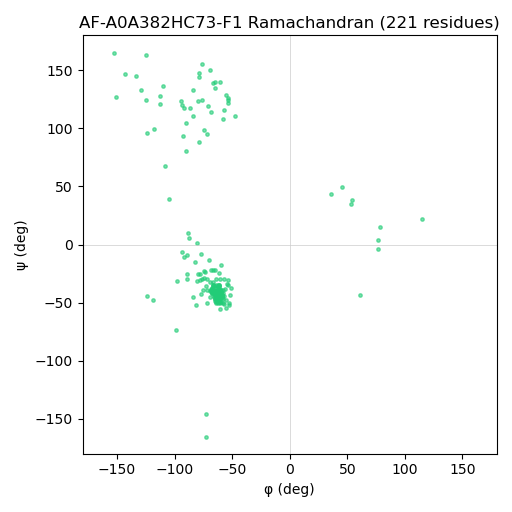62 1.00 92.81 189 ALA A C 1
ATOM 1462 O O . ALA A 1 189 ? 5.161 -17.943 1.424 1.00 92.81 189 ALA A O 1
ATOM 1463 N N . VAL A 1 190 ? 4.070 -16.949 3.118 1.00 94.19 190 VAL A N 1
ATOM 1464 C CA . VAL A 1 190 ? 3.852 -15.670 2.422 1.00 94.19 190 VAL A CA 1
ATOM 1465 C C . VAL A 1 190 ? 5.180 -14.972 2.112 1.00 94.19 190 VAL A C 1
ATOM 1467 O O . VAL A 1 190 ? 5.380 -14.505 0.991 1.00 94.19 190 VAL A O 1
ATOM 1470 N N . ILE A 1 191 ? 6.120 -14.942 3.063 1.00 92.50 191 ILE A N 1
ATOM 1471 C CA . ILE A 1 191 ? 7.440 -14.326 2.849 1.00 92.50 191 ILE A CA 1
ATOM 1472 C C . ILE A 1 191 ? 8.210 -15.035 1.721 1.00 92.50 191 ILE A C 1
ATOM 1474 O O . ILE A 1 191 ? 8.887 -14.381 0.923 1.00 92.50 191 ILE A O 1
ATOM 1478 N N . GLY A 1 192 ? 8.052 -16.356 1.595 1.00 92.94 192 GLY A N 1
ATOM 1479 C CA . GLY A 1 192 ? 8.678 -17.162 0.545 1.00 92.94 192 GLY A CA 1
ATOM 1480 C C . GLY A 1 192 ? 8.314 -16.761 -0.892 1.00 92.94 192 GLY A C 1
ATOM 1481 O O . GLY A 1 192 ? 9.045 -17.105 -1.820 1.00 92.94 192 GLY A O 1
ATOM 1482 N N . PHE A 1 193 ? 7.240 -15.992 -1.109 1.00 94.06 193 PHE A N 1
ATOM 1483 C CA . PHE A 1 193 ? 6.878 -15.506 -2.444 1.00 94.06 193 PHE A CA 1
ATOM 1484 C C . PHE A 1 193 ? 7.721 -14.311 -2.912 1.00 94.06 193 PHE A C 1
ATOM 1486 O O . PHE A 1 193 ? 7.896 -14.133 -4.120 1.00 94.06 193 PHE A O 1
ATOM 1493 N N . PHE A 1 194 ? 8.288 -13.504 -2.007 1.00 94.38 194 PHE A N 1
ATOM 1494 C CA . PHE A 1 194 ? 9.018 -12.287 -2.390 1.00 94.38 194 PHE A CA 1
ATOM 1495 C C . PHE A 1 194 ? 10.219 -12.536 -3.331 1.00 94.38 194 PHE A C 1
ATOM 1497 O O . PHE A 1 194 ? 10.340 -11.803 -4.321 1.00 94.38 194 PHE A O 1
ATOM 1504 N N . PRO A 1 195 ? 11.083 -13.554 -3.119 1.00 94.75 195 PRO A N 1
ATOM 1505 C CA . PRO A 1 195 ? 12.165 -13.870 -4.056 1.00 94.75 195 PRO A CA 1
ATOM 1506 C C . PRO A 1 195 ? 11.650 -14.211 -5.462 1.00 94.75 195 PRO A C 1
ATOM 1508 O O . PRO A 1 195 ? 12.194 -13.734 -6.459 1.00 94.75 195 PRO A O 1
ATOM 1511 N N . ILE A 1 196 ? 10.557 -14.977 -5.550 1.00 93.75 196 ILE A N 1
ATOM 1512 C CA . ILE A 1 196 ? 9.949 -15.390 -6.824 1.00 93.75 196 ILE A CA 1
ATOM 1513 C C . ILE A 1 196 ? 9.406 -14.169 -7.575 1.00 93.75 196 ILE A C 1
ATOM 1515 O O . ILE A 1 196 ? 9.685 -13.984 -8.759 1.00 93.75 196 ILE A O 1
ATOM 1519 N N . ILE A 1 197 ? 8.680 -13.286 -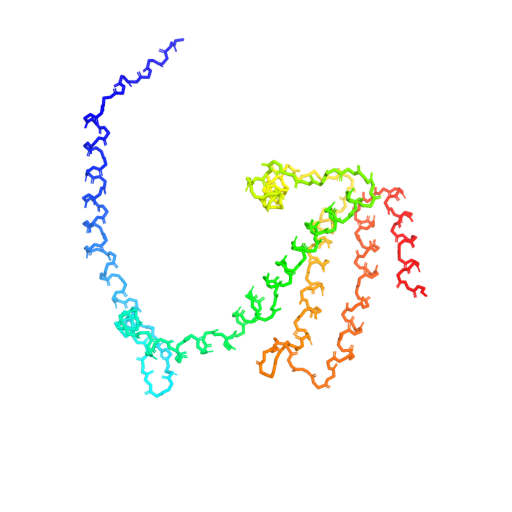6.888 1.00 95.00 197 ILE A N 1
ATOM 1520 C CA . ILE A 1 197 ? 8.134 -12.067 -7.503 1.00 95.00 197 ILE A CA 1
ATOM 1521 C C . ILE A 1 197 ? 9.276 -11.148 -7.969 1.00 95.00 197 ILE A C 1
ATOM 1523 O O . ILE A 1 197 ? 9.189 -10.538 -9.036 1.00 95.00 197 ILE A O 1
ATOM 1527 N N . THR A 1 198 ? 10.389 -11.109 -7.228 1.00 94.62 198 THR A N 1
ATOM 1528 C CA . THR A 1 198 ? 11.579 -10.323 -7.583 1.00 94.62 198 THR A CA 1
ATOM 1529 C C . THR A 1 198 ? 12.189 -10.787 -8.903 1.00 94.62 198 THR A C 1
ATOM 1531 O O . THR A 1 198 ? 12.389 -9.966 -9.802 1.00 94.62 198 THR A O 1
ATOM 1534 N N . ILE A 1 199 ? 12.425 -12.090 -9.085 1.00 94.50 199 ILE A N 1
ATOM 1535 C CA . ILE A 1 199 ? 12.992 -12.599 -10.344 1.00 94.50 199 ILE A CA 1
ATOM 1536 C C . ILE A 1 199 ? 12.019 -12.452 -11.519 1.00 94.50 199 ILE A C 1
ATOM 1538 O O . ILE A 1 199 ? 12.433 -12.079 -12.616 1.00 94.50 199 ILE A O 1
ATOM 1542 N N . VAL A 1 200 ? 10.721 -12.651 -11.280 1.00 93.69 200 VAL A N 1
ATOM 1543 C CA . VAL A 1 200 ? 9.660 -12.443 -12.273 1.00 93.69 200 VAL A CA 1
ATOM 1544 C C . VAL A 1 200 ? 9.626 -10.986 -12.745 1.00 93.69 200 VAL A C 1
ATOM 1546 O O . VAL A 1 200 ? 9.585 -10.721 -13.948 1.00 93.69 200 VAL A O 1
ATOM 1549 N N . SER A 1 201 ? 9.735 -10.031 -11.817 1.00 93.62 201 SER A N 1
ATOM 1550 C CA . SER A 1 201 ? 9.805 -8.603 -12.142 1.00 93.62 201 SER A CA 1
ATOM 1551 C C . SER A 1 201 ? 11.035 -8.271 -12.994 1.00 93.62 201 SER A C 1
ATOM 1553 O O . SER A 1 201 ? 10.928 -7.569 -14.001 1.00 93.62 201 SER A O 1
ATOM 1555 N N . ALA A 1 202 ? 12.191 -8.848 -12.660 1.00 93.81 202 ALA A N 1
ATOM 1556 C CA . ALA A 1 202 ? 13.440 -8.638 -13.376 1.00 93.81 202 ALA A CA 1
ATOM 1557 C C . ALA A 1 202 ? 13.418 -9.244 -14.787 1.00 93.81 202 ALA A C 1
ATOM 1559 O O . ALA A 1 202 ? 13.919 -8.629 -15.731 1.00 93.81 202 ALA A O 1
ATOM 1560 N N . TRP A 1 203 ? 12.809 -10.424 -14.945 1.00 93.31 203 TRP A N 1
ATOM 1561 C CA . TRP A 1 203 ? 12.631 -11.072 -16.243 1.00 93.31 203 TRP A CA 1
ATOM 1562 C C . TRP A 1 203 ? 11.662 -10.283 -17.134 1.00 93.31 203 TRP A C 1
ATOM 1564 O O . TRP A 1 203 ? 11.965 -10.047 -18.305 1.00 93.31 203 TRP A O 1
ATOM 1574 N N . SER A 1 204 ? 10.559 -9.773 -16.575 1.00 94.50 204 SER A N 1
ATOM 1575 C CA . SER A 1 204 ? 9.541 -9.032 -17.336 1.00 94.50 204 SER A CA 1
ATOM 1576 C C . SER A 1 204 ? 10.088 -7.810 -18.086 1.00 94.50 204 SER A C 1
ATOM 1578 O O . SER A 1 204 ? 9.603 -7.471 -19.163 1.00 94.50 204 SER A O 1
ATOM 1580 N N . ALA A 1 205 ? 11.149 -7.177 -17.573 1.00 91.31 205 ALA A N 1
ATOM 1581 C CA . ALA A 1 205 ? 11.778 -6.011 -18.191 1.00 91.31 205 ALA A CA 1
ATOM 1582 C C . ALA A 1 205 ? 12.539 -6.324 -19.499 1.00 91.31 205 ALA A C 1
ATOM 1584 O O . ALA A 1 205 ? 12.915 -5.393 -20.214 1.00 91.31 205 ALA A O 1
ATOM 1585 N N . ASN A 1 206 ? 12.787 -7.606 -19.803 1.00 92.44 206 ASN A N 1
ATOM 1586 C CA . ASN A 1 206 ? 13.480 -8.097 -21.001 1.00 92.44 206 ASN A CA 1
ATOM 1587 C C . ASN A 1 206 ? 14.768 -7.314 -21.347 1.00 92.44 206 ASN A C 1
ATOM 1589 O O . ASN A 1 206 ? 14.980 -6.846 -22.470 1.00 92.44 206 ASN A O 1
ATOM 1593 N N . SER A 1 207 ? 15.630 -7.124 -20.346 1.00 92.56 207 SER A N 1
ATOM 1594 C CA . SER A 1 207 ? 16.912 -6.430 -20.484 1.00 92.56 207 SER A CA 1
ATOM 1595 C C . SER A 1 207 ? 17.980 -7.094 -19.616 1.00 92.56 207 SER A C 1
ATOM 1597 O O . SER A 1 207 ? 17.694 -7.594 -18.529 1.00 92.56 207 SER A O 1
ATOM 1599 N N . LYS A 1 208 ? 19.235 -7.077 -20.087 1.00 94.25 208 LYS A N 1
ATOM 1600 C CA . LYS A 1 208 ? 20.364 -7.746 -19.418 1.00 94.25 208 LYS A CA 1
ATOM 1601 C C . LYS A 1 208 ? 20.635 -7.192 -18.016 1.00 94.25 208 LYS A C 1
ATOM 1603 O O . LYS A 1 208 ? 20.912 -7.963 -17.105 1.00 94.25 208 LYS A O 1
ATOM 1608 N N . PHE A 1 209 ? 20.541 -5.873 -17.829 1.00 94.19 209 PHE A N 1
ATOM 1609 C CA . PHE A 1 209 ? 20.884 -5.244 -16.548 1.00 94.19 209 PHE A CA 1
ATOM 1610 C C . PHE A 1 209 ? 19.856 -5.521 -15.439 1.00 94.19 209 PHE A C 1
ATOM 1612 O O . PHE A 1 209 ? 20.278 -5.986 -14.379 1.00 94.19 209 PHE A O 1
ATOM 1619 N N . PRO A 1 210 ? 18.534 -5.324 -15.652 1.00 93.00 210 PRO A N 1
ATOM 1620 C CA . PRO A 1 210 ? 17.528 -5.708 -14.662 1.00 93.00 210 PRO A CA 1
ATOM 1621 C C . PRO A 1 210 ? 17.588 -7.193 -14.315 1.00 93.00 210 PRO A C 1
ATOM 1623 O O . PRO A 1 210 ? 17.489 -7.537 -13.144 1.00 93.00 210 PRO A O 1
ATOM 1626 N N . PHE A 1 211 ? 17.827 -8.062 -15.302 1.00 94.56 211 PHE A N 1
ATOM 1627 C CA . PHE A 1 211 ? 17.895 -9.503 -15.076 1.00 94.56 211 PHE A CA 1
ATOM 1628 C C . PHE A 1 211 ? 19.070 -9.909 -14.172 1.00 94.56 211 PHE A C 1
ATOM 1630 O O . PHE A 1 211 ? 18.870 -10.600 -13.175 1.00 94.56 211 PHE A O 1
ATOM 1637 N N . ILE A 1 212 ? 20.285 -9.417 -14.451 1.00 95.88 212 ILE A N 1
ATOM 1638 C CA . ILE A 1 212 ? 21.462 -9.678 -13.602 1.00 95.88 212 ILE A CA 1
ATOM 1639 C C . ILE A 1 212 ? 21.260 -9.092 -12.195 1.00 95.88 212 ILE A C 1
ATOM 1641 O O . ILE A 1 212 ? 21.593 -9.741 -11.203 1.00 95.88 212 ILE A O 1
ATOM 1645 N N . GLY A 1 213 ? 20.693 -7.885 -12.091 1.00 95.62 213 GLY A N 1
ATOM 1646 C CA . GLY A 1 213 ? 20.351 -7.271 -10.805 1.00 95.62 213 GLY A CA 1
ATOM 1647 C C . GLY A 1 213 ? 19.331 -8.091 -10.010 1.00 95.62 213 GLY A C 1
ATOM 1648 O O . GLY A 1 213 ? 19.515 -8.301 -8.814 1.00 95.62 213 GLY A O 1
ATOM 1649 N N . GLY A 1 214 ? 18.308 -8.620 -10.685 1.00 94.56 214 GLY A N 1
ATOM 1650 C CA . GLY A 1 214 ? 17.281 -9.476 -10.096 1.00 94.56 214 GLY A CA 1
ATOM 1651 C C . GLY A 1 214 ? 17.829 -10.794 -9.559 1.00 94.56 214 GLY A C 1
ATOM 1652 O O . GLY A 1 214 ? 17.478 -11.177 -8.449 1.00 94.56 214 GLY A O 1
ATOM 1653 N N . ILE A 1 215 ? 18.744 -11.450 -10.282 1.00 94.94 215 ILE A N 1
ATOM 1654 C CA . ILE A 1 215 ? 19.410 -12.674 -9.797 1.00 94.94 215 ILE A CA 1
ATOM 1655 C C . ILE A 1 215 ? 20.234 -12.387 -8.536 1.00 94.94 215 ILE A C 1
ATOM 1657 O O . ILE A 1 215 ? 20.206 -13.170 -7.589 1.00 94.94 215 ILE A O 1
ATOM 1661 N N . ARG A 1 216 ? 20.944 -11.252 -8.489 1.00 95.19 216 ARG A N 1
ATOM 1662 C CA . ARG A 1 216 ? 21.714 -10.849 -7.301 1.00 95.19 216 ARG A CA 1
ATOM 1663 C C . ARG A 1 216 ? 20.810 -10.587 -6.099 1.00 95.19 216 ARG A C 1
ATOM 1665 O O . ARG A 1 216 ? 21.124 -11.042 -5.005 1.00 95.19 216 ARG A O 1
ATOM 1672 N N . ALA A 1 217 ? 19.701 -9.878 -6.310 1.00 95.12 217 ALA A N 1
ATOM 1673 C CA . ALA A 1 217 ? 18.711 -9.631 -5.267 1.00 95.12 217 ALA A CA 1
ATOM 1674 C C . ALA A 1 217 ? 18.087 -10.945 -4.773 1.00 95.12 217 ALA A C 1
ATOM 1676 O O . ALA A 1 217 ? 18.022 -11.165 -3.570 1.00 95.12 217 ALA A O 1
ATOM 1677 N N . LEU A 1 218 ? 17.722 -11.855 -5.683 1.00 94.56 218 LEU A N 1
ATOM 1678 C CA . LEU A 1 218 ? 17.209 -13.180 -5.332 1.00 94.56 218 LEU A CA 1
ATOM 1679 C C . LEU A 1 218 ? 18.207 -13.962 -4.472 1.00 94.56 218 LEU A C 1
ATOM 1681 O O . LEU A 1 218 ? 17.821 -14.493 -3.437 1.00 94.56 218 LEU A O 1
ATOM 1685 N N . TYR A 1 219 ? 19.486 -13.988 -4.855 1.00 94.62 219 TYR A N 1
ATOM 1686 C CA . TYR A 1 219 ? 20.516 -14.662 -4.064 1.00 94.62 219 TYR A CA 1
ATOM 1687 C C . TYR A 1 219 ? 20.636 -14.066 -2.654 1.00 94.62 219 TYR A C 1
ATOM 1689 O O . TYR A 1 219 ? 20.723 -14.808 -1.683 1.00 94.62 219 TYR A O 1
ATOM 1697 N N . GLN A 1 220 ? 20.579 -12.737 -2.526 1.00 94.94 220 GLN A N 1
ATOM 1698 C CA . GLN A 1 220 ? 20.619 -12.060 -1.227 1.00 94.94 220 GLN A CA 1
ATOM 1699 C C . GLN A 1 220 ? 19.381 -12.342 -0.360 1.00 94.94 220 GLN A C 1
ATOM 1701 O O . GLN A 1 220 ? 19.496 -12.344 0.857 1.00 94.94 220 GLN A O 1
ATOM 1706 N N . MET A 1 221 ? 18.206 -12.540 -0.961 1.00 93.31 221 MET A N 1
ATOM 1707 C CA . MET A 1 221 ? 16.968 -12.803 -0.217 1.00 93.31 221 MET A CA 1
ATOM 1708 C C . MET A 1 221 ? 16.836 -14.257 0.246 1.00 93.31 221 MET A C 1
ATOM 1710 O O . MET A 1 221 ? 16.093 -14.519 1.187 1.00 93.31 221 MET A O 1
ATOM 1714 N N . VAL A 1 222 ? 17.485 -15.193 -0.453 1.00 90.69 222 VAL A N 1
ATOM 1715 C CA . VAL A 1 222 ? 17.471 -16.627 -0.117 1.00 90.69 222 VAL A CA 1
ATOM 1716 C C . VAL A 1 222 ? 18.602 -16.998 0.849 1.00 90.69 222 VAL A C 1
ATOM 1718 O O . VAL A 1 222 ? 18.444 -17.950 1.611 1.00 90.69 222 VAL A O 1
ATOM 1721 N N . SER A 1 223 ? 19.732 -16.283 0.786 1.00 88.00 223 SER A N 1
ATOM 1722 C CA . SER A 1 223 ? 20.871 -16.453 1.697 1.00 88.00 223 SER A CA 1
ATOM 1723 C C . SER A 1 223 ? 20.549 -16.034 3.125 1.00 88.00 223 SER A C 1
ATOM 1725 O O . SER A 1 223 ? 21.234 -16.604 4.003 1.00 88.00 223 SER A O 1
#